Protein AF-A0A2A5JMF7-F1 (afdb_monomer_lite)

InterPro domains:
  IPR010744 Bacteriophage CI repressor, N-terminal [PF07022] (61-118)
  IPR010982 Lambda repressor-like, DNA-binding domain superfamily [G3DSA:1.10.260.40] (53-123)

Organism: Pseudoalteromonas piscicida (NCBI:txid43662)

Foldseek 3Di:
DPPPPVVVVVVVVVVVVVVVVVVVVVVVVVVVVPPPPPVVVVVVVVVVVPPPCPLQPPVQLLVVQCVLVVHPDCCVSCVLLVHHSVVQVVCVVVSHGPVVSVVVSCVVSVNDPCVSSVVDPDDDDDDDDDDDDDDPDDDPVVVVVVVVVVVVLQVLLVVLLVVQDDPPDDPVVSVVLCVVLSVVLSVVCVVVVSPSVRSNVVSNVVVVVD

Structure (mmCIF, N/CA/C/O backbone):
data_AF-A0A2A5JMF7-F1
#
_entry.id   AF-A0A2A5JMF7-F1
#
loop_
_atom_site.group_PDB
_atom_site.id
_atom_site.type_symbol
_atom_site.label_atom_id
_atom_site.label_alt_id
_atom_site.label_comp_id
_atom_site.label_asym_id
_atom_site.label_entity_id
_atom_site.label_seq_id
_atom_site.pdbx_PDB_ins_code
_atom_site.Cartn_x
_atom_site.Cartn_y
_atom_site.Cartn_z
_atom_site.occupancy
_atom_site.B_iso_or_equiv
_atom_site.auth_seq_id
_atom_site.auth_comp_id
_atom_site.auth_asym_id
_atom_site.auth_atom_id
_atom_site.pdbx_PDB_model_num
ATOM 1 N N . MET A 1 1 ? 75.094 -25.771 -20.210 1.00 53.44 1 MET A N 1
ATOM 2 C CA . MET A 1 1 ? 73.755 -25.956 -19.607 1.00 53.44 1 MET A CA 1
ATOM 3 C C . MET A 1 1 ? 73.527 -24.904 -18.519 1.00 53.44 1 MET A C 1
ATOM 5 O O . MET A 1 1 ? 73.621 -25.233 -17.349 1.00 53.44 1 MET A O 1
ATOM 9 N N . ILE A 1 2 ? 73.305 -23.631 -18.876 1.00 53.78 2 ILE A N 1
ATOM 10 C CA . ILE A 1 2 ? 73.027 -22.556 -17.887 1.00 53.78 2 ILE A CA 1
ATOM 11 C C . ILE A 1 2 ? 71.788 -21.715 -18.282 1.00 53.78 2 ILE A C 1
ATOM 13 O O . ILE A 1 2 ? 71.298 -20.912 -17.504 1.00 53.78 2 ILE A O 1
ATOM 17 N N . SER A 1 3 ? 71.173 -21.955 -19.446 1.00 55.62 3 SER A N 1
ATOM 18 C CA . SER A 1 3 ? 70.162 -21.034 -19.996 1.00 55.62 3 SER A CA 1
ATOM 19 C C . SER A 1 3 ? 68.708 -21.266 -19.548 1.00 55.62 3 SER A C 1
ATOM 21 O O . SER A 1 3 ? 67.830 -20.530 -19.985 1.00 55.62 3 SER A O 1
ATOM 23 N N . THR A 1 4 ? 68.408 -22.264 -18.712 1.00 53.19 4 THR A N 1
ATOM 24 C CA . THR A 1 4 ? 67.022 -22.550 -18.279 1.00 53.19 4 THR A CA 1
ATOM 25 C C . THR A 1 4 ? 66.698 -22.048 -16.872 1.00 53.19 4 THR A C 1
ATOM 27 O O . THR A 1 4 ? 65.526 -21.927 -16.525 1.00 53.19 4 THR A O 1
ATOM 30 N N . PHE A 1 5 ? 67.708 -21.710 -16.066 1.00 52.66 5 PHE A N 1
ATOM 31 C CA . PHE A 1 5 ? 67.510 -21.260 -14.685 1.00 52.66 5 PHE A CA 1
ATOM 32 C C . PHE A 1 5 ? 67.165 -19.764 -14.594 1.00 52.66 5 PHE A C 1
ATOM 34 O O . PHE A 1 5 ? 66.345 -19.354 -13.774 1.00 52.66 5 PHE A O 1
ATOM 41 N N . GLU A 1 6 ? 67.733 -18.949 -15.482 1.00 54.66 6 GLU A N 1
ATOM 42 C CA . GLU A 1 6 ? 67.545 -17.493 -15.471 1.00 54.66 6 GLU A CA 1
ATOM 43 C C . GLU A 1 6 ? 66.145 -17.079 -15.962 1.00 54.66 6 GLU A C 1
ATOM 45 O O . GLU A 1 6 ? 65.533 -16.152 -15.429 1.00 54.66 6 GLU A O 1
ATOM 50 N N . VAL A 1 7 ? 65.569 -17.847 -16.894 1.00 56.78 7 VAL A N 1
ATOM 51 C CA . VAL A 1 7 ? 64.187 -17.646 -17.360 1.00 56.78 7 VAL A CA 1
ATOM 52 C C . VAL A 1 7 ? 63.186 -17.947 -16.241 1.00 56.78 7 VAL A C 1
ATOM 54 O O . VAL A 1 7 ? 62.243 -17.183 -16.052 1.00 56.78 7 VAL A O 1
ATOM 57 N N . ALA A 1 8 ? 63.429 -18.990 -15.436 1.00 57.47 8 ALA A N 1
ATOM 58 C CA . ALA A 1 8 ? 62.549 -19.371 -14.331 1.00 57.47 8 ALA A CA 1
ATOM 59 C C . ALA A 1 8 ? 62.470 -18.287 -13.236 1.00 57.47 8 ALA A C 1
ATOM 61 O O . ALA A 1 8 ? 61.377 -17.975 -12.758 1.00 57.47 8 ALA A O 1
ATOM 62 N N . GLN A 1 9 ? 63.604 -17.662 -12.899 1.00 59.78 9 GLN A N 1
ATOM 63 C CA . GLN A 1 9 ? 63.685 -16.561 -11.927 1.00 59.78 9 GLN A CA 1
ATOM 64 C C . GLN A 1 9 ? 62.927 -15.306 -12.396 1.00 59.78 9 GLN A C 1
ATOM 66 O O . GLN A 1 9 ? 62.267 -14.641 -11.596 1.00 59.78 9 GLN A O 1
ATOM 71 N N . SER A 1 10 ? 62.957 -15.010 -13.699 1.00 60.62 10 SER A N 1
ATOM 72 C CA . SER A 1 10 ? 62.237 -13.870 -14.278 1.00 60.62 10 SER A CA 1
ATOM 73 C C . SER A 1 10 ? 60.715 -14.054 -14.216 1.00 60.62 10 SER A C 1
ATOM 75 O O . SER A 1 10 ? 59.997 -13.167 -13.749 1.00 60.62 10 SER A O 1
ATOM 77 N N . THR A 1 11 ? 60.210 -15.241 -14.572 1.00 62.06 11 THR A N 1
ATOM 78 C CA . THR A 1 11 ? 58.776 -15.559 -14.446 1.00 62.06 11 THR A CA 1
ATOM 79 C C . THR A 1 11 ? 58.287 -15.509 -13.003 1.00 62.06 11 THR A C 1
ATOM 81 O O . THR A 1 11 ? 57.194 -15.005 -12.754 1.00 62.06 11 THR A O 1
ATOM 84 N N . LEU A 1 12 ? 59.096 -15.963 -12.039 1.00 66.00 12 LEU A N 1
ATOM 85 C CA . LEU A 1 12 ? 58.714 -15.934 -10.626 1.00 66.00 12 LEU A CA 1
ATOM 86 C C . LEU A 1 12 ? 58.548 -14.494 -10.115 1.00 66.00 12 LEU A C 1
ATOM 88 O O . LEU A 1 12 ? 57.602 -14.202 -9.388 1.00 66.00 12 LEU A O 1
ATOM 92 N N . ASN A 1 13 ? 59.413 -13.576 -10.555 1.00 64.94 13 ASN A N 1
ATOM 93 C CA . ASN A 1 13 ? 59.333 -12.157 -10.199 1.00 64.94 13 ASN A CA 1
ATOM 94 C C . ASN A 1 13 ? 58.111 -11.452 -10.810 1.00 64.94 13 ASN A C 1
ATOM 96 O O . ASN A 1 13 ? 57.518 -10.583 -10.172 1.00 64.94 13 ASN A O 1
ATOM 100 N N . VAL A 1 14 ? 57.704 -11.829 -12.027 1.00 65.31 14 VAL A N 1
ATOM 101 C CA . VAL A 1 14 ? 56.479 -11.301 -12.652 1.00 65.31 14 VAL A CA 1
ATOM 102 C C . VAL A 1 14 ? 55.237 -11.804 -11.917 1.00 65.31 14 VAL A C 1
ATOM 104 O O . VAL A 1 14 ? 54.334 -11.015 -11.646 1.00 65.31 14 VAL A O 1
ATOM 107 N N . VAL A 1 15 ? 55.211 -13.082 -11.527 1.00 64.94 15 VAL A N 1
ATOM 108 C CA . VAL A 1 15 ? 54.100 -13.661 -10.753 1.00 64.94 15 VAL A CA 1
ATOM 109 C C . VAL A 1 15 ? 54.017 -13.039 -9.356 1.00 64.94 15 VAL A C 1
ATOM 111 O O . VAL A 1 15 ? 52.921 -12.689 -8.923 1.00 64.94 15 VAL A O 1
ATOM 114 N N . LEU A 1 16 ? 55.151 -12.811 -8.681 1.00 62.62 16 LEU A N 1
ATOM 115 C CA . LEU A 1 16 ? 55.164 -12.114 -7.389 1.00 62.62 16 LEU A CA 1
ATOM 116 C C . LEU A 1 16 ? 54.668 -10.666 -7.513 1.00 62.62 16 LEU A C 1
ATOM 118 O O . LEU A 1 16 ? 53.875 -10.223 -6.687 1.00 62.62 16 LEU A O 1
ATOM 122 N N . LYS A 1 17 ? 55.078 -9.933 -8.559 1.00 67.50 17 LYS A N 1
ATOM 123 C CA . LYS A 1 17 ? 54.589 -8.566 -8.806 1.00 67.50 17 LYS A CA 1
ATOM 124 C C . LYS A 1 17 ? 53.093 -8.525 -9.124 1.00 67.50 17 LYS A C 1
ATOM 126 O O . LYS A 1 17 ? 52.412 -7.617 -8.654 1.00 67.50 17 LYS A O 1
ATOM 131 N N . LEU A 1 18 ? 52.568 -9.505 -9.866 1.00 58.28 18 LEU A N 1
ATOM 132 C CA . LEU A 1 18 ? 51.126 -9.622 -10.108 1.00 58.28 18 LEU A CA 1
ATOM 133 C C . LEU A 1 18 ? 50.359 -9.927 -8.812 1.00 58.28 18 LEU A C 1
ATOM 135 O O . LEU A 1 18 ? 49.300 -9.352 -8.588 1.00 58.28 18 LEU A O 1
ATOM 139 N N . ALA A 1 19 ? 50.899 -10.789 -7.946 1.00 58.44 19 ALA A N 1
ATOM 140 C CA . ALA A 1 19 ? 50.271 -11.136 -6.673 1.00 58.44 19 ALA A CA 1
ATOM 141 C C . ALA A 1 19 ? 50.195 -9.937 -5.708 1.00 58.44 19 ALA A C 1
ATOM 143 O O . ALA A 1 19 ? 49.177 -9.760 -5.043 1.00 58.44 19 ALA A O 1
ATOM 144 N N . VAL A 1 20 ? 51.220 -9.077 -5.678 1.00 59.31 20 VAL A N 1
ATOM 145 C CA . VAL A 1 20 ? 51.213 -7.842 -4.869 1.00 59.31 20 VAL A CA 1
ATOM 146 C C . VAL A 1 20 ? 50.174 -6.836 -5.386 1.00 59.31 20 VAL A C 1
ATOM 148 O O . VAL A 1 20 ? 49.422 -6.283 -4.589 1.00 59.31 20 VAL A O 1
ATOM 151 N N . LEU A 1 21 ? 50.045 -6.673 -6.709 1.00 55.91 21 LEU A N 1
ATOM 152 C CA . LEU A 1 21 ? 49.017 -5.815 -7.323 1.00 55.91 21 LEU A CA 1
ATOM 153 C C . LEU A 1 21 ? 47.585 -6.311 -7.065 1.00 55.91 21 LEU A C 1
ATOM 155 O O . LEU A 1 21 ? 46.676 -5.507 -6.856 1.00 55.91 21 LEU A O 1
ATOM 159 N N . ILE A 1 22 ? 47.376 -7.632 -7.054 1.00 56.78 22 ILE A N 1
ATOM 160 C CA . ILE A 1 22 ? 46.074 -8.225 -6.714 1.00 56.78 22 ILE A CA 1
ATOM 161 C C . ILE A 1 22 ? 45.756 -8.000 -5.227 1.00 56.78 22 ILE A C 1
ATOM 163 O O . ILE A 1 22 ? 44.607 -7.710 -4.896 1.0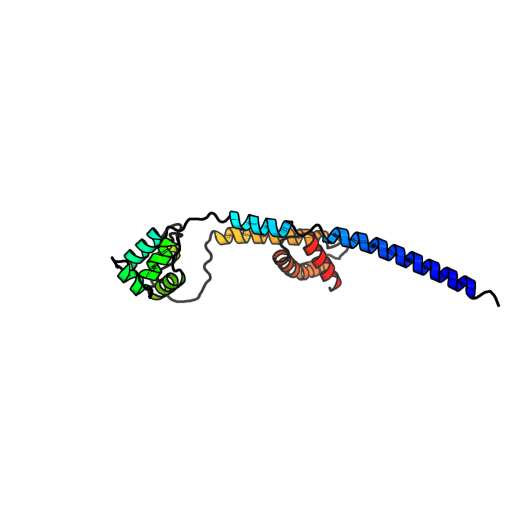0 56.78 22 ILE A O 1
ATOM 167 N N . CYS A 1 23 ? 46.763 -8.048 -4.350 1.00 46.72 23 CYS A N 1
ATOM 168 C CA . CYS A 1 23 ? 46.589 -7.806 -2.918 1.00 46.72 23 CYS A CA 1
ATOM 169 C C . CYS A 1 23 ? 46.225 -6.339 -2.611 1.00 46.72 23 CYS A C 1
ATOM 171 O O . CYS A 1 23 ? 45.297 -6.099 -1.843 1.00 46.72 23 CYS A O 1
ATOM 173 N N . GLU A 1 24 ? 46.853 -5.358 -3.274 1.00 51.06 24 GLU A N 1
ATOM 174 C CA . GLU A 1 24 ? 46.509 -3.931 -3.106 1.00 51.06 24 GLU A CA 1
ATOM 175 C C . GLU A 1 24 ? 45.102 -3.583 -3.630 1.00 51.06 24 GLU A C 1
ATOM 177 O O . GLU A 1 24 ? 44.421 -2.710 -3.089 1.00 51.06 24 GLU A O 1
ATOM 182 N N . CYS A 1 25 ? 44.607 -4.294 -4.649 1.00 47.91 25 CYS A N 1
ATOM 183 C CA . CYS A 1 25 ? 43.230 -4.126 -5.125 1.00 47.91 25 CYS A CA 1
ATOM 184 C C . CYS A 1 25 ? 42.185 -4.682 -4.143 1.00 47.91 25 CYS A C 1
ATOM 186 O O . CYS A 1 25 ? 41.041 -4.219 -4.130 1.00 47.91 25 CYS A O 1
ATOM 188 N N . GLN A 1 26 ? 42.556 -5.654 -3.307 1.00 49.81 26 GLN A N 1
ATOM 189 C CA . GLN A 1 26 ? 41.644 -6.261 -2.340 1.00 49.81 26 GLN A CA 1
ATOM 190 C C . GLN A 1 26 ? 41.384 -5.342 -1.137 1.00 49.81 26 GLN A C 1
ATOM 192 O O . GLN A 1 26 ? 40.251 -5.284 -0.650 1.00 49.81 26 GLN A O 1
ATOM 197 N N . ASP A 1 27 ? 42.373 -4.533 -0.751 1.00 46.75 27 ASP A N 1
ATOM 198 C CA . ASP A 1 27 ? 42.222 -3.522 0.301 1.00 46.75 27 ASP A CA 1
ATOM 199 C C . ASP A 1 27 ? 41.314 -2.354 -0.128 1.00 46.75 27 ASP A C 1
ATOM 201 O O . ASP A 1 27 ? 40.528 -1.852 0.680 1.00 46.75 27 ASP A O 1
ATOM 205 N N . LEU A 1 28 ? 41.294 -1.980 -1.417 1.00 45.81 28 LEU A N 1
ATOM 206 C CA . LEU A 1 28 ? 40.338 -0.979 -1.922 1.00 45.81 28 LEU A CA 1
ATOM 207 C C . LEU A 1 28 ? 38.886 -1.490 -1.961 1.00 45.81 28 LEU A C 1
ATOM 209 O O . LEU A 1 28 ? 37.949 -0.706 -1.795 1.00 45.81 28 LEU A O 1
ATOM 213 N N . ILE A 1 29 ? 38.677 -2.797 -2.144 1.00 45.69 29 ILE A N 1
ATOM 214 C CA . ILE A 1 29 ? 37.333 -3.398 -2.178 1.00 45.69 29 ILE A CA 1
ATOM 215 C C . ILE A 1 29 ? 36.754 -3.550 -0.761 1.00 45.69 29 ILE A C 1
ATOM 217 O O . ILE A 1 29 ? 35.536 -3.445 -0.584 1.00 45.69 29 ILE A O 1
ATOM 221 N N . LEU A 1 30 ? 37.595 -3.726 0.265 1.00 44.75 30 LEU A N 1
ATOM 222 C CA . LEU A 1 30 ? 37.126 -3.797 1.653 1.00 44.75 30 LEU A CA 1
ATOM 223 C C . LEU A 1 30 ? 36.783 -2.432 2.267 1.00 44.75 30 LEU A C 1
ATOM 225 O O . LEU A 1 30 ? 35.915 -2.374 3.137 1.00 44.75 30 LEU A O 1
ATOM 229 N N . ILE A 1 31 ? 37.363 -1.328 1.789 1.00 44.88 31 ILE A N 1
ATOM 230 C CA . ILE A 1 31 ? 37.020 0.012 2.302 1.00 44.88 31 ILE A CA 1
ATOM 231 C C . ILE A 1 31 ? 35.637 0.470 1.804 1.00 44.88 31 ILE A C 1
ATOM 233 O O . ILE A 1 31 ? 34.917 1.165 2.522 1.00 44.88 31 ILE A O 1
ATOM 237 N N . HIS A 1 32 ? 35.186 0.011 0.632 1.00 40.94 32 HIS A N 1
ATOM 238 C CA . HIS A 1 32 ? 33.870 0.392 0.105 1.00 40.94 32 HIS A CA 1
ATOM 239 C C . HIS A 1 32 ? 32.686 -0.397 0.699 1.00 40.94 32 HIS A C 1
ATOM 241 O O . HIS A 1 32 ? 31.542 0.044 0.575 1.00 40.94 32 HIS A O 1
ATOM 247 N N . LYS A 1 33 ? 32.930 -1.531 1.377 1.00 45.44 33 LYS A N 1
ATOM 248 C CA . LYS A 1 33 ? 31.872 -2.341 2.017 1.00 45.44 33 LYS A CA 1
ATOM 249 C C . LYS A 1 33 ? 31.466 -1.871 3.418 1.00 45.44 33 LYS A C 1
ATOM 251 O O . LYS A 1 33 ? 30.397 -2.253 3.878 1.00 45.44 33 LYS A O 1
ATOM 256 N N . SER A 1 34 ? 32.249 -1.007 4.065 1.00 44.28 34 SER A N 1
ATOM 257 C CA . SER A 1 34 ? 31.998 -0.575 5.453 1.00 44.28 34 SER A CA 1
ATOM 258 C C . SER A 1 34 ? 31.220 0.745 5.591 1.00 44.28 34 SER A C 1
ATOM 260 O O . SER A 1 34 ? 30.958 1.177 6.709 1.00 44.28 34 SER A O 1
ATOM 262 N N . SER A 1 35 ? 30.827 1.400 4.488 1.00 40.72 35 SER A N 1
ATOM 263 C CA . SER A 1 35 ? 30.183 2.734 4.519 1.00 40.72 35 SER A CA 1
ATOM 264 C C . SER A 1 35 ? 28.676 2.735 4.195 1.00 40.72 35 SER A C 1
ATOM 266 O O . SER A 1 35 ? 28.030 3.780 4.215 1.00 40.72 35 SER A O 1
ATOM 268 N N . CYS A 1 36 ? 28.066 1.576 3.921 1.00 41.12 36 CYS A N 1
ATOM 269 C CA . CYS A 1 36 ? 26.655 1.489 3.515 1.00 41.12 36 CYS A CA 1
ATOM 270 C C . CYS A 1 36 ? 25.801 0.634 4.467 1.00 41.12 36 CYS A C 1
ATOM 272 O O . CYS A 1 36 ? 24.938 -0.122 4.038 1.00 41.12 36 CYS A O 1
ATOM 274 N N . GLU A 1 37 ? 26.033 0.744 5.776 1.00 50.31 37 GLU A N 1
ATOM 275 C CA . GLU A 1 37 ? 25.205 0.067 6.786 1.00 50.31 37 GLU A CA 1
ATOM 276 C C . GLU A 1 37 ? 24.899 0.879 8.069 1.00 50.31 37 GLU A C 1
ATOM 278 O O . GLU A 1 37 ? 24.660 0.288 9.117 1.00 50.31 37 GLU A O 1
ATOM 283 N N . PRO A 1 38 ? 24.822 2.230 8.030 1.00 46.47 38 PRO A N 1
ATOM 284 C CA . PRO A 1 38 ? 24.041 2.960 9.040 1.00 46.47 38 PRO A CA 1
ATOM 285 C C . PRO A 1 38 ? 22.772 3.631 8.478 1.00 46.47 38 PRO A C 1
ATOM 287 O O . PRO A 1 38 ? 21.851 3.930 9.234 1.00 46.47 38 PRO A O 1
ATOM 290 N N . GLN A 1 39 ? 22.663 3.825 7.159 1.00 46.66 39 GLN A N 1
ATOM 291 C CA . GLN A 1 39 ? 21.560 4.591 6.547 1.00 46.66 39 GLN A CA 1
ATOM 292 C C . GLN A 1 39 ? 20.236 3.804 6.484 1.00 46.66 39 GLN A C 1
ATOM 294 O O . GLN A 1 39 ? 19.163 4.383 6.637 1.00 46.66 39 GLN A O 1
ATOM 299 N N . LYS A 1 40 ? 20.280 2.468 6.351 1.00 44.44 40 LYS A N 1
ATOM 300 C CA . LYS A 1 40 ? 19.060 1.633 6.345 1.00 44.44 40 LYS A CA 1
ATOM 301 C C . LYS A 1 40 ? 18.357 1.617 7.704 1.00 44.44 40 LYS A C 1
ATOM 303 O O . LYS A 1 40 ? 17.134 1.567 7.760 1.00 44.44 40 LYS A O 1
ATOM 308 N N . LYS A 1 41 ? 19.114 1.721 8.802 1.00 45.81 41 LYS A N 1
ATOM 309 C CA . LYS A 1 41 ? 18.551 1.769 10.159 1.00 45.81 41 LYS A CA 1
ATOM 310 C C . LYS A 1 41 ? 17.922 3.130 10.473 1.00 45.81 41 LYS A C 1
ATOM 312 O O . LYS A 1 41 ? 16.967 3.182 11.235 1.00 45.81 41 LYS A O 1
ATOM 317 N N . LEU A 1 42 ? 18.417 4.203 9.849 1.00 39.16 42 LEU A N 1
ATOM 318 C CA . LEU A 1 42 ? 17.909 5.561 10.045 1.00 39.16 42 LEU A CA 1
ATOM 319 C C . LEU A 1 42 ? 16.626 5.829 9.242 1.00 39.16 42 LEU A C 1
ATOM 321 O O . LEU A 1 42 ? 15.709 6.451 9.764 1.00 39.16 42 LEU A O 1
ATOM 325 N N . ILE A 1 43 ? 16.509 5.294 8.021 1.00 45.41 43 ILE A N 1
ATOM 326 C CA . ILE A 1 43 ? 15.291 5.440 7.202 1.00 45.41 43 ILE A CA 1
ATOM 327 C C . ILE A 1 43 ? 14.135 4.609 7.779 1.00 45.41 43 ILE A C 1
ATOM 329 O O . ILE A 1 43 ? 13.018 5.107 7.872 1.00 45.41 43 ILE A O 1
ATOM 333 N N . VAL A 1 44 ? 14.397 3.382 8.249 1.00 46.84 44 VAL A N 1
ATOM 334 C CA . VAL A 1 44 ? 13.363 2.565 8.916 1.00 46.84 44 VAL A CA 1
ATOM 335 C C . VAL A 1 44 ? 12.908 3.205 10.236 1.00 46.84 44 VAL A C 1
ATOM 337 O O . VAL A 1 44 ? 11.731 3.121 10.570 1.00 46.84 44 VAL A O 1
ATOM 340 N N . PHE A 1 45 ? 13.801 3.899 10.954 1.00 39.53 45 PHE A N 1
ATOM 341 C CA . PHE A 1 45 ? 13.441 4.650 12.162 1.00 39.53 45 PHE A CA 1
ATOM 342 C C . PHE A 1 45 ? 12.636 5.924 11.835 1.00 39.53 45 PHE A C 1
ATOM 344 O O . PHE A 1 45 ? 11.612 6.170 12.459 1.00 39.53 45 PHE A O 1
ATOM 351 N N . MET A 1 46 ? 13.014 6.687 10.800 1.00 33.41 46 MET A N 1
ATOM 352 C CA . MET A 1 46 ? 12.315 7.927 10.415 1.00 33.41 46 MET A CA 1
ATOM 353 C C . MET A 1 46 ? 10.939 7.703 9.765 1.00 33.41 46 MET A C 1
ATOM 355 O O . MET A 1 46 ? 10.093 8.592 9.836 1.00 33.41 46 MET A O 1
ATOM 359 N N . ILE A 1 47 ? 10.681 6.541 9.152 1.00 44.94 47 ILE A N 1
ATOM 360 C CA . ILE A 1 47 ? 9.343 6.204 8.630 1.00 44.94 47 ILE A CA 1
ATOM 361 C C . ILE A 1 47 ? 8.357 5.902 9.778 1.00 44.94 47 ILE A C 1
ATOM 363 O O . ILE A 1 47 ? 7.161 6.144 9.628 1.00 44.94 47 ILE A O 1
ATOM 367 N N . ALA A 1 48 ? 8.835 5.438 10.939 1.00 44.69 48 ALA A N 1
ATOM 368 C CA . ALA A 1 48 ? 7.972 5.091 12.070 1.00 44.69 48 ALA A CA 1
ATOM 369 C C . ALA A 1 48 ? 7.394 6.320 12.802 1.00 44.69 48 ALA A C 1
ATOM 371 O O . ALA A 1 48 ? 6.272 6.255 13.298 1.00 44.69 48 ALA A O 1
ATOM 372 N N . ASP A 1 49 ? 8.108 7.450 12.818 1.00 43.72 49 ASP A N 1
ATOM 373 C CA . ASP A 1 49 ? 7.706 8.647 13.576 1.00 43.72 49 ASP A CA 1
ATOM 374 C C . ASP A 1 49 ? 6.732 9.578 12.823 1.00 43.72 49 ASP A C 1
ATOM 376 O O . ASP A 1 49 ? 6.264 10.568 13.385 1.00 43.72 49 ASP A O 1
ATOM 380 N N . ASN A 1 50 ? 6.407 9.286 11.555 1.00 40.59 50 ASN A N 1
ATOM 381 C CA . ASN A 1 50 ? 5.535 10.135 10.727 1.00 40.59 50 ASN A CA 1
ATOM 382 C C . ASN A 1 50 ? 4.136 9.548 10.470 1.00 40.59 50 ASN A C 1
ATOM 384 O O . ASN A 1 50 ? 3.329 10.158 9.764 1.00 40.59 50 ASN A O 1
ATOM 388 N N . LEU A 1 51 ? 3.796 8.412 11.094 1.00 47.09 51 LEU A N 1
ATOM 389 C CA . LEU A 1 51 ? 2.396 8.158 11.408 1.00 47.09 51 LEU A CA 1
ATOM 390 C C . LEU A 1 51 ? 2.041 9.098 12.552 1.00 47.09 51 LEU A C 1
ATOM 392 O O . LEU A 1 51 ? 2.377 8.852 13.708 1.00 47.09 51 LEU A O 1
ATOM 396 N N . LYS A 1 52 ? 1.353 10.191 12.223 1.00 46.12 52 LYS A N 1
ATOM 397 C CA . LYS A 1 52 ? 0.522 10.893 1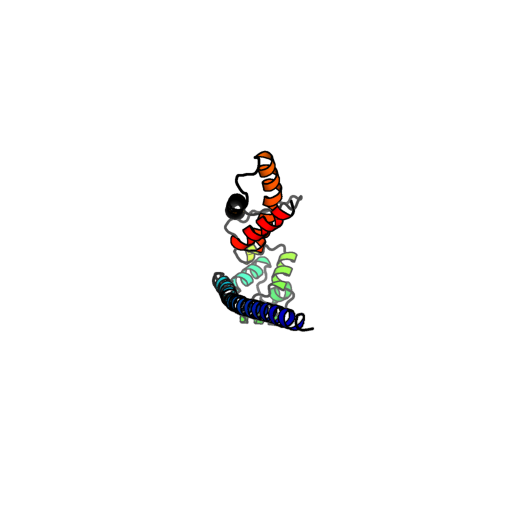3.198 1.00 46.12 52 LYS A CA 1
ATOM 398 C C . LYS A 1 52 ? -0.257 9.810 13.945 1.00 46.12 52 LYS A C 1
ATOM 400 O O . LYS A 1 52 ? -1.098 9.150 13.340 1.00 46.12 52 LYS A O 1
ATOM 405 N N . ASN A 1 53 ? 0.072 9.586 15.216 1.00 48.22 53 ASN A N 1
ATOM 406 C CA . ASN A 1 53 ? -0.780 8.838 16.125 1.00 48.22 53 ASN A CA 1
ATOM 407 C C . ASN A 1 53 ? -2.078 9.641 16.212 1.00 48.22 53 ASN A C 1
ATOM 409 O O . ASN A 1 53 ? -2.219 10.524 17.055 1.00 48.22 53 ASN A O 1
ATOM 413 N N . GLU A 1 54 ? -3.003 9.389 15.292 1.00 56.44 54 GLU A N 1
ATOM 414 C CA . GLU A 1 54 ? -4.407 9.615 15.569 1.00 56.44 54 GLU A CA 1
ATOM 415 C C . GLU A 1 54 ? -4.729 8.647 16.700 1.00 56.44 54 GLU A C 1
ATOM 417 O O . GLU A 1 54 ? -4.929 7.452 16.493 1.00 56.44 54 GLU A O 1
ATOM 422 N N . GLU A 1 55 ? -4.603 9.148 17.928 1.00 66.00 55 GLU A N 1
ATOM 423 C CA . GLU A 1 55 ? -4.907 8.401 19.133 1.00 66.00 55 GLU A CA 1
ATOM 424 C C . GLU A 1 55 ? -6.362 7.947 19.023 1.00 66.00 55 GLU A C 1
ATOM 426 O O . GLU A 1 55 ? -7.295 8.752 19.059 1.00 66.00 55 GLU A O 1
ATOM 431 N N . ILE A 1 56 ? -6.546 6.649 18.781 1.00 72.38 56 ILE A N 1
ATOM 432 C CA . ILE A 1 56 ? -7.869 6.060 18.632 1.00 72.38 56 ILE A CA 1
ATOM 433 C C . ILE A 1 56 ? -8.571 6.210 19.975 1.00 72.38 56 ILE A C 1
ATOM 435 O O . ILE A 1 56 ? -8.161 5.617 20.971 1.00 72.38 56 ILE A O 1
ATOM 439 N N . ASP A 1 57 ? -9.648 6.988 19.989 1.00 82.81 57 ASP A N 1
ATOM 440 C CA . ASP A 1 57 ? -10.476 7.163 21.174 1.00 82.81 57 ASP A CA 1
ATOM 441 C C . ASP A 1 57 ? -11.292 5.885 21.422 1.00 82.81 57 ASP A C 1
ATOM 443 O O . ASP A 1 57 ? -12.357 5.653 20.845 1.00 82.81 57 ASP A O 1
ATOM 447 N N . ILE A 1 58 ? -10.727 5.020 22.262 1.00 84.00 58 ILE A N 1
ATOM 448 C CA . ILE A 1 58 ? -11.259 3.703 22.633 1.00 84.00 58 ILE A CA 1
ATOM 449 C C . ILE A 1 58 ? -12.669 3.834 23.198 1.00 84.00 58 ILE A C 1
ATOM 451 O O . ILE A 1 58 ? -13.532 3.010 22.896 1.00 84.00 58 ILE A O 1
ATOM 455 N N . ASP A 1 59 ? -12.901 4.870 23.999 1.00 83.25 59 ASP A N 1
ATOM 456 C CA . ASP A 1 59 ? -14.171 5.073 24.679 1.00 83.25 59 ASP A CA 1
ATOM 457 C C . ASP A 1 59 ? -15.258 5.440 23.668 1.00 83.25 59 ASP A C 1
ATOM 459 O O . ASP A 1 59 ? -16.333 4.842 23.697 1.00 83.25 59 ASP A O 1
ATOM 463 N N . LYS A 1 60 ? -14.947 6.299 22.688 1.00 85.19 60 LYS A N 1
ATOM 464 C CA . LYS A 1 60 ? -15.870 6.600 21.579 1.00 85.19 60 LYS A CA 1
ATOM 465 C C . LYS A 1 60 ? -16.192 5.383 20.716 1.00 85.19 60 LYS A C 1
ATOM 467 O O . LYS A 1 60 ? -17.326 5.230 20.267 1.00 85.19 60 LYS A O 1
ATOM 472 N N . VAL A 1 61 ? -15.212 4.520 20.451 1.00 87.06 61 VAL A N 1
ATOM 473 C CA . VAL A 1 61 ? -15.433 3.287 19.676 1.00 87.06 61 VAL A CA 1
ATOM 474 C C . VAL A 1 61 ? -16.383 2.347 20.426 1.00 87.06 61 VAL A C 1
ATOM 476 O O . VAL A 1 61 ? -17.320 1.808 19.838 1.00 87.06 61 VAL A O 1
ATOM 479 N N . VAL A 1 62 ? -16.179 2.178 21.734 1.00 85.44 62 VAL A N 1
ATOM 480 C CA . VAL A 1 62 ? -17.036 1.347 22.594 1.00 85.44 62 VAL A CA 1
ATOM 481 C C . VAL A 1 62 ? -18.447 1.928 22.717 1.00 85.44 62 VAL A C 1
ATOM 483 O O . VAL A 1 62 ? -19.421 1.176 22.648 1.00 85.44 62 VAL A O 1
ATOM 486 N N . GLU A 1 63 ? -18.575 3.247 22.846 1.00 86.31 63 GLU A N 1
ATOM 487 C CA . GLU A 1 63 ? -19.862 3.948 22.879 1.00 86.31 63 GLU A CA 1
ATOM 488 C C . GLU A 1 63 ? -20.648 3.722 21.580 1.00 86.31 63 GLU A C 1
ATOM 490 O O . GLU A 1 63 ? -21.776 3.234 21.624 1.00 86.31 63 GLU A O 1
ATOM 495 N N . ARG A 1 64 ? -20.017 3.926 20.416 1.00 87.44 64 ARG A N 1
ATOM 496 C CA . ARG A 1 64 ? -20.635 3.671 19.101 1.00 87.44 64 ARG A CA 1
ATOM 497 C C . ARG A 1 64 ? -21.083 2.221 18.926 1.00 87.44 64 ARG A C 1
ATOM 499 O O . ARG A 1 64 ? -22.165 1.973 18.395 1.00 87.44 64 ARG A O 1
ATOM 506 N N . LEU A 1 65 ? -20.281 1.250 19.369 1.00 87.06 65 LEU A N 1
ATOM 507 C CA . LEU A 1 65 ? -20.690 -0.161 19.342 1.00 87.06 65 LEU A CA 1
ATOM 508 C C . LEU A 1 65 ? -21.902 -0.408 20.237 1.00 87.06 65 LEU A C 1
ATOM 510 O O . LEU A 1 65 ? -22.820 -1.123 19.839 1.00 87.06 65 LEU A O 1
ATOM 514 N N . SER A 1 66 ? -21.915 0.200 21.421 1.00 86.06 66 SER A N 1
ATOM 515 C CA . SER A 1 66 ? -23.006 0.053 22.382 1.00 86.06 66 SER A CA 1
ATOM 516 C C . SER A 1 66 ? -24.316 0.616 21.829 1.00 86.06 66 SER A C 1
ATOM 518 O O . SER A 1 66 ? -25.342 -0.063 21.864 1.00 86.06 66 SER A O 1
ATOM 520 N N . GLU A 1 67 ? -24.267 1.805 21.225 1.00 86.62 67 GLU A N 1
ATOM 521 C CA . GLU A 1 67 ? -25.407 2.438 20.555 1.00 86.62 67 GLU A CA 1
ATOM 522 C C . GLU A 1 67 ? -25.933 1.600 19.387 1.00 86.62 67 GLU A C 1
ATOM 524 O O . GLU A 1 67 ? -27.140 1.383 19.269 1.00 86.62 67 GLU A O 1
ATOM 529 N N . LYS A 1 68 ? -25.037 1.090 18.533 1.00 85.94 68 LYS A N 1
ATOM 530 C CA . LYS A 1 68 ? -25.419 0.318 17.343 1.00 85.94 68 LYS A CA 1
ATOM 531 C C . LYS A 1 68 ? -26.079 -1.014 17.691 1.00 85.94 68 LYS A C 1
ATOM 533 O O . LYS A 1 68 ? -27.010 -1.422 17.002 1.00 85.94 68 LYS A O 1
ATOM 538 N N . LEU A 1 69 ? -25.602 -1.667 18.747 1.00 84.81 69 LEU A N 1
ATOM 539 C CA . LEU A 1 69 ? -26.156 -2.921 19.258 1.00 84.81 69 LEU A CA 1
ATOM 540 C C . LEU A 1 69 ? -27.354 -2.709 20.199 1.00 84.81 69 LEU A C 1
ATOM 542 O O . LEU A 1 69 ? -27.996 -3.678 20.598 1.00 84.81 69 LEU A O 1
ATOM 546 N N . GLY A 1 70 ? -27.651 -1.464 20.590 1.00 85.06 70 GLY A N 1
ATOM 547 C CA . GLY A 1 70 ? -28.702 -1.151 21.561 1.00 85.06 70 GLY A CA 1
ATOM 548 C C . GLY A 1 70 ? -28.417 -1.684 22.971 1.00 85.06 70 GLY A C 1
ATOM 549 O O . GLY A 1 70 ? -29.347 -1.920 23.743 1.00 85.06 70 GLY A O 1
ATOM 550 N N . VAL A 1 71 ? -27.145 -1.901 23.316 1.00 87.06 71 VAL A N 1
ATOM 551 C CA . VAL A 1 71 ? -26.732 -2.424 24.623 1.00 87.06 71 VAL A CA 1
ATOM 552 C C . VAL A 1 71 ? -26.314 -1.284 25.545 1.00 87.06 71 VAL A C 1
ATOM 554 O O . VAL A 1 71 ? -25.558 -0.400 25.168 1.00 87.06 71 VAL A O 1
ATOM 557 N N . THR A 1 72 ? -26.788 -1.312 26.789 1.00 81.62 72 THR A N 1
ATOM 558 C CA . THR A 1 72 ? -26.515 -0.261 27.789 1.00 81.62 72 THR A CA 1
ATOM 559 C C . THR A 1 72 ? -25.474 -0.669 28.831 1.00 81.62 72 THR A C 1
ATOM 561 O O . THR A 1 72 ? -25.155 0.105 29.729 1.00 81.62 72 THR A O 1
ATOM 564 N N . SER A 1 73 ? -24.956 -1.899 28.749 1.00 85.06 73 SER A N 1
ATOM 565 C CA . SER A 1 73 ? -24.023 -2.453 29.728 1.00 85.06 73 SER A CA 1
ATOM 566 C C . SER A 1 73 ? -22.811 -3.081 29.054 1.00 85.06 73 SER A C 1
ATOM 568 O O . SER A 1 73 ? -22.959 -3.933 28.177 1.00 85.06 73 SER A O 1
ATOM 570 N N . ASP A 1 74 ? -21.621 -2.769 29.570 1.00 81.06 74 ASP A N 1
ATOM 571 C CA . ASP A 1 74 ? -20.340 -3.356 29.151 1.00 81.06 74 ASP A CA 1
ATOM 572 C C . ASP A 1 74 ? -20.354 -4.891 29.166 1.00 81.06 74 ASP A C 1
ATOM 574 O O . ASP A 1 74 ? -19.690 -5.540 28.361 1.00 81.06 74 ASP A O 1
ATOM 578 N N . ARG A 1 75 ? -21.140 -5.496 30.067 1.00 85.12 75 ARG A N 1
ATOM 579 C CA . ARG A 1 75 ? -21.295 -6.954 30.148 1.00 85.12 75 ARG A CA 1
ATOM 580 C C . ARG A 1 75 ? -22.093 -7.521 28.976 1.00 85.12 75 ARG A C 1
ATOM 582 O O . ARG A 1 75 ? -21.788 -8.617 28.502 1.00 85.12 75 ARG A O 1
ATOM 589 N N . ALA A 1 76 ? -23.116 -6.801 28.524 1.00 84.50 76 ALA A N 1
ATOM 590 C CA . ALA A 1 76 ? -23.881 -7.187 27.345 1.00 84.50 76 ALA A CA 1
ATOM 591 C C . ALA A 1 76 ? -23.010 -7.034 26.093 1.00 84.50 76 ALA A C 1
ATOM 593 O O . ALA A 1 76 ? -22.880 -7.989 25.333 1.00 84.50 76 ALA A O 1
ATOM 594 N N . LEU A 1 77 ? -22.292 -5.912 25.970 1.00 85.62 77 LEU A N 1
ATOM 595 C CA . LEU A 1 77 ? -21.341 -5.691 24.881 1.00 85.62 77 LEU A CA 1
ATOM 596 C C . LEU A 1 77 ? -20.249 -6.771 24.833 1.00 85.62 77 LEU A C 1
ATOM 598 O O . LEU A 1 77 ? -19.975 -7.325 23.772 1.00 85.62 77 LEU A O 1
ATOM 602 N N . SER A 1 78 ? -19.656 -7.130 25.979 1.00 87.75 78 SER A N 1
ATOM 603 C CA . SER A 1 78 ? -18.638 -8.186 26.019 1.00 87.75 78 SER A CA 1
ATOM 604 C C . SER A 1 78 ? -19.192 -9.528 25.541 1.00 87.75 78 SER A C 1
ATOM 606 O O . SER A 1 78 ? -18.506 -10.255 24.828 1.00 87.75 78 SER A O 1
ATOM 608 N N . THR A 1 79 ? -20.447 -9.827 25.891 1.00 87.12 79 THR A N 1
ATOM 609 C CA . THR A 1 79 ? -21.123 -11.065 25.481 1.00 87.12 79 THR A CA 1
ATOM 610 C C . THR A 1 79 ? -21.365 -11.080 23.975 1.00 87.12 79 THR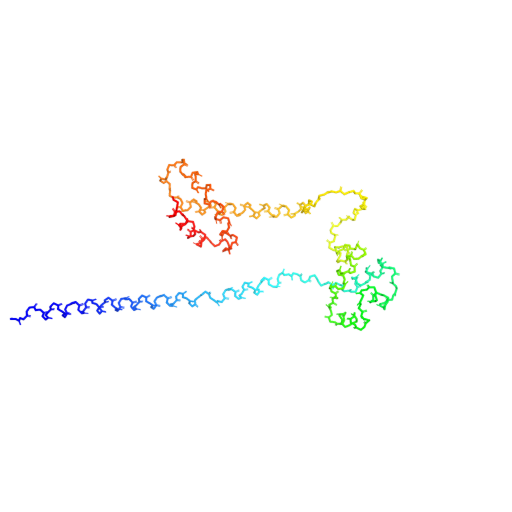 A C 1
ATOM 612 O O . THR A 1 79 ? -21.039 -12.071 23.326 1.00 87.12 79 THR A O 1
ATOM 615 N N . GLU A 1 80 ? -21.838 -9.968 23.409 1.00 85.38 80 GLU A N 1
ATOM 616 C CA . GLU A 1 80 ? -22.022 -9.823 21.961 1.00 85.38 80 GLU A CA 1
ATOM 617 C C . GLU A 1 80 ? -20.707 -9.987 21.193 1.00 85.38 80 GLU A C 1
ATOM 619 O O . GLU A 1 80 ? -20.646 -10.683 20.178 1.00 85.38 80 GLU A O 1
ATOM 624 N N . MET A 1 81 ? -19.620 -9.433 21.726 1.00 85.25 81 MET A N 1
ATOM 625 C CA . MET A 1 81 ? -18.275 -9.580 21.170 1.00 85.25 81 MET A CA 1
ATOM 626 C C . MET A 1 81 ? -17.665 -10.979 21.370 1.00 85.25 81 MET A C 1
ATOM 628 O O . MET A 1 81 ? -16.577 -11.248 20.861 1.00 85.25 81 MET A O 1
ATOM 632 N N . GLY A 1 82 ? -18.319 -11.870 22.122 1.00 85.62 82 GLY A N 1
ATOM 633 C CA . GLY A 1 82 ? -17.794 -13.199 22.445 1.00 85.62 82 GLY A CA 1
ATOM 634 C C . GLY A 1 82 ? -16.596 -13.177 23.402 1.00 85.62 82 GLY A C 1
ATOM 635 O O . GLY A 1 82 ? -15.798 -14.114 23.418 1.00 85.62 82 GLY A O 1
ATOM 636 N N . LEU A 1 83 ? -16.443 -12.112 24.192 1.00 87.50 83 LEU A N 1
ATOM 637 C CA . LEU A 1 83 ? -15.361 -11.927 25.156 1.00 87.50 83 LEU A CA 1
ATOM 638 C C . LEU A 1 83 ? -15.876 -11.935 26.598 1.00 87.50 83 LEU A C 1
ATOM 640 O O . LEU A 1 83 ? -17.027 -11.621 26.894 1.00 87.50 83 LEU A O 1
ATOM 644 N N . SER A 1 84 ? -14.985 -12.238 27.542 1.00 87.62 84 SER A N 1
ATOM 645 C CA . SER A 1 84 ? -15.283 -12.017 28.957 1.00 87.62 84 SER A CA 1
ATOM 646 C C . SER A 1 84 ? -15.191 -10.526 29.301 1.00 87.62 84 SER A C 1
ATOM 648 O O . SER A 1 84 ? -14.340 -9.804 28.776 1.00 87.62 84 SER A O 1
ATOM 650 N N . LEU A 1 85 ? -16.009 -10.068 30.252 1.00 85.94 85 LEU A N 1
ATOM 651 C CA . LEU A 1 85 ? -15.960 -8.689 30.762 1.00 85.94 85 LEU A CA 1
ATOM 652 C C . LEU A 1 85 ? -14.550 -8.302 31.252 1.00 85.94 85 LEU A C 1
ATOM 654 O O . LEU A 1 85 ? -14.090 -7.179 31.057 1.00 85.94 85 LEU A O 1
ATOM 658 N N . GLY A 1 86 ? -13.829 -9.258 31.847 1.00 85.06 86 GLY A N 1
ATOM 659 C CA . GLY A 1 86 ? -12.440 -9.072 32.262 1.00 85.06 86 GLY A CA 1
ATOM 660 C C . GLY A 1 86 ? -11.497 -8.810 31.087 1.00 85.06 86 GLY A C 1
ATOM 661 O O . GLY A 1 86 ? -10.646 -7.930 31.186 1.00 85.06 86 GLY A O 1
ATOM 662 N N . ALA A 1 87 ? -11.658 -9.519 29.966 1.00 82.25 87 ALA A N 1
ATOM 663 C CA . ALA A 1 87 ? -10.826 -9.328 28.779 1.00 82.25 87 ALA A CA 1
ATOM 664 C C . ALA A 1 87 ? -11.021 -7.937 28.156 1.00 82.25 87 ALA A C 1
ATOM 666 O O . ALA A 1 87 ? -10.034 -7.277 27.828 1.00 82.25 87 ALA A O 1
ATOM 667 N N . VAL A 1 88 ? -12.270 -7.464 28.073 1.00 84.31 88 VAL A N 1
ATOM 668 C CA . VAL A 1 88 ? -12.601 -6.117 27.573 1.00 84.31 88 VAL A CA 1
ATOM 669 C C . VAL A 1 88 ? -12.002 -5.038 28.478 1.00 84.31 88 VAL A C 1
ATOM 671 O O . VAL A 1 88 ? -11.291 -4.153 28.003 1.00 84.31 88 VAL A O 1
ATOM 674 N N . ASN A 1 89 ? -12.178 -5.163 29.796 1.00 85.38 89 ASN A N 1
ATOM 675 C CA . ASN A 1 89 ? -11.623 -4.211 30.762 1.00 85.38 89 ASN A CA 1
ATOM 676 C C . ASN A 1 89 ? -10.092 -4.162 30.731 1.00 85.38 89 ASN A C 1
ATOM 678 O O . ASN A 1 89 ? -9.500 -3.093 30.859 1.00 85.38 89 ASN A O 1
ATOM 682 N N . GLN A 1 90 ? -9.434 -5.310 30.565 1.00 84.69 90 GLN A N 1
ATOM 683 C CA . GLN A 1 90 ? -7.978 -5.366 30.461 1.00 84.69 90 GLN A CA 1
ATOM 684 C C . GLN A 1 90 ? -7.470 -4.765 29.147 1.00 84.69 90 GLN A C 1
ATOM 686 O O . GLN A 1 90 ? -6.437 -4.102 29.151 1.00 84.69 90 GLN A O 1
ATOM 691 N N . ALA A 1 91 ? -8.184 -4.956 28.034 1.00 83.94 91 ALA A N 1
ATOM 692 C CA . ALA A 1 91 ? -7.855 -4.301 26.770 1.00 83.94 91 ALA A CA 1
ATOM 693 C C . ALA A 1 91 ? -7.952 -2.772 26.901 1.00 83.94 91 ALA A C 1
ATOM 695 O O . ALA A 1 91 ? -6.978 -2.077 26.604 1.00 83.94 91 ALA A O 1
ATOM 696 N N . ARG A 1 92 ? -9.056 -2.276 27.479 1.00 84.06 92 ARG A N 1
ATOM 697 C CA . ARG A 1 92 ? -9.289 -0.847 27.734 1.00 84.06 92 ARG A CA 1
ATOM 698 C C . ARG A 1 92 ? -8.224 -0.236 28.646 1.00 84.06 92 ARG A C 1
ATOM 700 O O . ARG A 1 92 ? -7.662 0.800 28.316 1.00 84.06 92 ARG A O 1
ATOM 707 N N . LYS A 1 93 ? -7.856 -0.916 29.741 1.00 83.25 93 LYS A N 1
ATOM 708 C CA . LYS A 1 93 ? -6.774 -0.480 30.650 1.00 83.25 93 LYS A CA 1
ATOM 709 C C . LYS A 1 93 ? -5.411 -0.361 2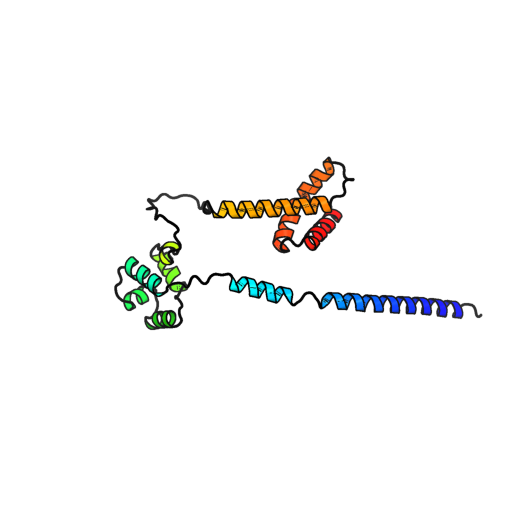9.972 1.00 83.25 93 LYS A C 1
ATOM 711 O O . LYS A 1 93 ? -4.603 0.459 30.390 1.00 83.25 93 LYS A O 1
ATOM 716 N N . ARG A 1 94 ? -5.144 -1.188 28.959 1.00 84.00 94 ARG A N 1
ATOM 717 C CA . ARG A 1 94 ? -3.906 -1.128 28.171 1.00 84.00 94 ARG A CA 1
ATOM 718 C C . ARG A 1 94 ? -3.930 -0.047 27.090 1.00 84.00 94 ARG A C 1
ATOM 720 O O . ARG A 1 94 ? -2.957 0.055 26.354 1.00 84.00 94 ARG A O 1
ATOM 727 N N . GLY A 1 95 ? -5.019 0.711 26.955 1.00 78.75 95 GLY A N 1
ATOM 728 C CA . GLY A 1 95 ? -5.167 1.650 25.849 1.00 78.75 95 GLY A CA 1
ATOM 729 C C . GLY A 1 95 ? -5.297 0.932 24.501 1.00 78.75 95 GLY A C 1
ATOM 730 O O . GLY A 1 95 ? -4.804 1.416 23.491 1.00 78.75 95 GLY A O 1
ATOM 731 N N . SER A 1 96 ? -5.926 -0.249 24.475 1.00 81.56 96 SER A N 1
ATOM 732 C CA . SER A 1 96 ? -6.068 -1.058 23.258 1.00 81.56 96 SER A CA 1
ATOM 733 C C . SER A 1 96 ? -7.491 -1.579 23.074 1.00 81.56 96 SER A C 1
ATOM 735 O O . SER A 1 96 ? -8.189 -1.882 24.042 1.00 81.56 96 SER A O 1
ATOM 737 N N . LEU A 1 97 ? -7.907 -1.747 21.821 1.00 84.56 97 LEU A N 1
ATOM 738 C CA . LEU A 1 97 ? -9.171 -2.387 21.470 1.00 84.56 97 LEU A CA 1
ATOM 739 C C . LEU A 1 97 ? -8.941 -3.861 21.103 1.00 84.56 97 LEU A C 1
ATOM 741 O O . LEU A 1 97 ? -7.931 -4.189 20.474 1.00 84.56 97 LEU A O 1
ATOM 745 N N . PRO A 1 98 ? -9.862 -4.777 21.449 1.00 86.38 98 PRO A N 1
ATOM 746 C CA . PRO A 1 98 ? -9.811 -6.155 20.974 1.00 86.38 98 PRO A CA 1
ATOM 747 C C . PRO A 1 98 ? -10.265 -6.222 19.505 1.00 86.38 98 PRO A C 1
ATOM 749 O O . PRO A 1 98 ? -11.379 -6.651 19.202 1.00 86.38 98 PRO A O 1
ATOM 752 N N . TYR A 1 99 ? -9.395 -5.781 18.593 1.00 86.50 99 TYR A N 1
ATOM 753 C CA . TYR A 1 99 ? -9.697 -5.636 17.164 1.00 86.50 99 TYR A CA 1
ATOM 754 C C . TYR A 1 99 ? -10.286 -6.896 16.534 1.00 86.50 99 TYR A C 1
ATOM 756 O O . TYR A 1 99 ? -11.246 -6.801 15.782 1.00 86.50 99 TYR A O 1
ATOM 764 N N . GLU A 1 100 ? -9.777 -8.079 16.879 1.00 87.19 100 GLU A N 1
ATOM 765 C CA . GLU A 1 100 ? -10.294 -9.339 16.337 1.00 87.19 100 GLU A CA 1
ATOM 766 C C . GLU A 1 100 ? -11.784 -9.545 16.657 1.00 87.19 100 GLU A C 1
ATOM 768 O O . GLU A 1 100 ? -12.566 -9.914 15.781 1.00 87.19 100 GLU A O 1
ATOM 773 N N . ALA A 1 101 ? -12.191 -9.280 17.900 1.00 86.75 101 ALA A N 1
ATOM 774 C CA . ALA A 1 101 ? -13.582 -9.422 18.316 1.00 86.75 101 ALA A CA 1
ATOM 775 C C . ALA A 1 101 ? -14.473 -8.358 17.666 1.00 86.75 101 ALA A C 1
ATOM 777 O O . ALA A 1 101 ? -15.584 -8.663 17.242 1.00 86.75 101 ALA A O 1
ATOM 778 N N . ILE A 1 102 ? -13.963 -7.130 17.537 1.00 88.56 102 ILE A N 1
ATOM 779 C CA . ILE A 1 102 ? -14.668 -6.027 16.876 1.00 88.56 102 ILE A CA 1
ATOM 780 C C . ILE A 1 102 ? -14.883 -6.337 15.394 1.00 88.56 102 ILE A C 1
ATOM 782 O O . ILE A 1 102 ? -15.994 -6.195 14.909 1.00 88.56 102 ILE A O 1
ATOM 786 N N . ILE A 1 103 ? -13.864 -6.823 14.682 1.00 89.06 103 ILE A N 1
ATOM 787 C CA . ILE A 1 103 ? -13.977 -7.171 13.259 1.00 89.06 103 ILE A CA 1
ATOM 788 C C . ILE A 1 103 ? -14.998 -8.298 13.059 1.00 89.06 103 ILE A C 1
ATOM 790 O O . ILE A 1 103 ? -15.845 -8.201 12.174 1.00 89.06 103 ILE A O 1
ATOM 794 N N . LYS A 1 104 ? -14.970 -9.340 13.902 1.00 87.94 104 LYS A N 1
ATOM 795 C CA . LYS A 1 104 ? -15.958 -10.435 13.848 1.00 87.94 104 LYS A CA 1
ATOM 796 C C . LYS A 1 104 ? -17.379 -9.942 14.115 1.00 87.94 104 LYS A C 1
ATOM 798 O O . LYS A 1 104 ? -18.309 -10.364 13.434 1.00 87.94 104 LYS A O 1
ATOM 803 N N . LEU A 1 105 ? -17.543 -9.045 15.085 1.00 87.81 105 LEU A N 1
ATOM 804 C CA . LEU A 1 105 ? -18.824 -8.410 15.383 1.00 87.81 105 LEU A CA 1
ATOM 805 C C . LEU A 1 105 ? -19.305 -7.562 14.196 1.00 87.81 105 LEU A C 1
ATOM 807 O O . LEU A 1 105 ? -20.441 -7.711 13.763 1.00 87.81 105 LEU A O 1
ATOM 811 N N . CYS A 1 106 ? -18.431 -6.732 13.625 1.00 88.44 106 CYS A N 1
ATOM 812 C CA . CYS A 1 106 ? -18.726 -5.918 12.449 1.00 88.44 106 CYS A CA 1
ATOM 813 C C . CYS A 1 106 ? -19.143 -6.765 11.246 1.00 88.44 106 CYS A C 1
ATOM 815 O O . CYS A 1 106 ? -20.069 -6.394 10.536 1.00 88.44 106 CYS A O 1
ATOM 817 N N . GLN A 1 107 ? -18.505 -7.920 11.046 1.00 87.06 107 GLN A N 1
ATOM 818 C CA . GLN A 1 107 ? -18.877 -8.860 9.993 1.00 87.06 107 GLN A CA 1
ATOM 819 C C . GLN A 1 107 ? -20.247 -9.509 10.240 1.00 87.06 107 GLN A C 1
ATOM 821 O O . GLN A 1 107 ? -20.976 -9.766 9.286 1.00 87.06 107 GLN A O 1
ATOM 826 N N . ARG A 1 108 ? -20.598 -9.794 11.501 1.00 86.56 108 ARG A N 1
ATOM 827 C CA . ARG A 1 108 ? -21.882 -10.412 11.868 1.00 86.56 108 ARG A CA 1
ATOM 828 C C . ARG A 1 108 ? -23.053 -9.437 11.755 1.00 86.56 108 ARG A C 1
ATOM 830 O O . ARG A 1 108 ? -24.107 -9.817 11.260 1.00 86.56 108 ARG A O 1
ATOM 837 N N . GLU A 1 109 ? -22.852 -8.207 12.213 1.00 85.38 109 GLU A N 1
ATOM 838 C CA . GLU A 1 109 ? -23.891 -7.174 12.341 1.00 85.38 109 GLU A CA 1
ATOM 839 C C . GLU A 1 109 ? -23.887 -6.165 11.177 1.00 85.38 109 GLU A C 1
ATOM 841 O O . GLU A 1 109 ? -24.586 -5.153 11.228 1.00 85.38 109 GLU A O 1
ATOM 846 N N . ASP A 1 110 ? -23.074 -6.419 10.145 1.00 85.31 110 ASP A N 1
ATOM 847 C CA . ASP A 1 110 ? -22.878 -5.561 8.967 1.00 85.31 110 ASP A CA 1
ATOM 848 C C . ASP A 1 110 ? -22.569 -4.092 9.333 1.00 85.31 110 ASP A C 1
ATOM 850 O O . ASP A 1 110 ? -23.189 -3.130 8.871 1.00 85.31 110 ASP A O 1
ATOM 854 N N . ILE A 1 111 ? -21.604 -3.907 10.241 1.00 86.44 111 ILE A N 1
ATOM 855 C CA . ILE A 1 111 ? -21.166 -2.590 10.718 1.00 86.44 111 ILE A CA 1
ATOM 856 C C . ILE A 1 111 ? -19.891 -2.187 9.976 1.00 86.44 111 ILE A C 1
ATOM 858 O O . ILE A 1 111 ? -18.864 -2.858 10.070 1.00 86.44 111 ILE A O 1
ATOM 862 N N . SER A 1 112 ? -19.921 -1.038 9.298 1.00 84.38 112 SER A N 1
ATOM 863 C CA . SER A 1 112 ? -18.728 -0.462 8.671 1.00 84.38 112 SER A CA 1
ATOM 864 C C . SER A 1 112 ? -17.699 -0.025 9.720 1.00 84.38 112 SER A C 1
ATOM 866 O O . SER A 1 112 ? -18.010 0.738 10.641 1.00 84.38 112 SER A O 1
ATOM 868 N N . LEU A 1 113 ? -16.451 -0.466 9.543 1.00 86.12 113 LEU A N 1
ATOM 869 C CA . LEU A 1 113 ? -15.323 -0.039 10.373 1.00 86.12 113 LEU A CA 1
ATOM 870 C C . LEU A 1 113 ? -15.058 1.464 10.233 1.00 86.12 113 LEU A C 1
ATOM 872 O O . LEU A 1 113 ? -14.718 2.113 11.218 1.00 86.12 113 LEU A O 1
ATOM 876 N N . ASP A 1 114 ? -15.285 2.043 9.053 1.00 83.31 114 ASP A N 1
ATOM 877 C CA . ASP A 1 114 ? -15.070 3.475 8.834 1.00 83.31 114 ASP A CA 1
ATOM 878 C C . ASP A 1 114 ? -16.024 4.337 9.659 1.00 83.31 114 ASP A C 1
ATOM 880 O O . ASP A 1 114 ? -15.643 5.377 10.200 1.00 83.31 114 ASP A O 1
ATOM 884 N N . TRP A 1 115 ? -17.271 3.882 9.796 1.00 84.88 115 TRP A N 1
ATOM 885 C CA . TRP A 1 115 ? -18.233 4.512 10.693 1.00 84.88 115 TRP A CA 1
ATOM 886 C C . TRP A 1 115 ? -17.797 4.367 12.153 1.00 84.88 115 TRP A C 1
ATOM 888 O O . TRP A 1 115 ? -17.855 5.329 12.921 1.00 84.88 115 TRP A O 1
ATOM 898 N N . LEU A 1 116 ? -17.311 3.180 12.521 1.00 86.06 116 LEU A N 1
ATOM 899 C CA . LEU A 1 116 ? -16.903 2.882 13.886 1.00 86.06 116 LEU A CA 1
ATOM 900 C C . LEU A 1 116 ? -15.721 3.748 14.341 1.00 86.06 116 LEU A C 1
ATOM 902 O O . LEU A 1 116 ? -15.771 4.338 15.421 1.00 86.06 116 LEU A O 1
ATOM 906 N N . PHE A 1 117 ? -14.692 3.881 13.505 1.00 85.69 117 PHE A N 1
ATOM 907 C CA . PHE A 1 117 ? -13.512 4.699 13.795 1.00 85.69 117 PHE A CA 1
ATOM 908 C C . PHE A 1 117 ? -13.695 6.177 13.424 1.00 85.69 117 PHE A C 1
ATOM 910 O O . PHE A 1 117 ? -12.924 7.022 13.863 1.00 85.69 117 PHE A O 1
ATOM 917 N N . GLY A 1 118 ? -14.771 6.538 12.718 1.00 77.50 118 GLY A N 1
ATOM 918 C CA . GLY A 1 118 ? -15.065 7.925 12.351 1.00 77.50 118 GLY A CA 1
ATOM 919 C C . GLY A 1 118 ? -14.168 8.466 11.236 1.00 77.50 118 GLY A C 1
ATOM 920 O O . GLY A 1 118 ? -14.044 9.680 11.100 1.00 77.50 118 GLY A O 1
ATOM 921 N N . THR A 1 119 ? -13.573 7.586 10.427 1.00 68.00 119 THR A N 1
ATOM 922 C CA . THR A 1 119 ? -12.730 7.926 9.264 1.00 68.00 119 THR A CA 1
ATOM 923 C C . THR A 1 119 ? -13.553 8.394 8.058 1.00 68.00 119 THR A C 1
ATOM 925 O O . THR A 1 119 ? -13.005 8.818 7.040 1.00 68.00 119 THR A O 1
ATOM 928 N N . SER A 1 120 ? -14.887 8.351 8.157 1.00 54.09 120 SER A N 1
ATOM 929 C CA . SER A 1 120 ? -15.801 8.787 7.104 1.00 54.09 120 SER A CA 1
ATOM 930 C C . SER A 1 120 ? -15.736 10.306 6.906 1.00 54.09 120 SER A C 1
ATOM 932 O O . SER A 1 120 ? -16.456 11.079 7.543 1.00 54.09 120 SER A O 1
ATOM 934 N N . SER A 1 121 ? -14.919 10.750 5.956 1.00 48.12 121 SER A N 1
ATOM 935 C CA . SER A 1 121 ? -14.995 12.090 5.377 1.00 48.12 121 SER A CA 1
ATOM 936 C C . SER A 1 121 ? -16.305 12.238 4.587 1.00 48.12 121 SER A C 1
ATOM 938 O O . SER A 1 121 ? -16.369 12.091 3.375 1.00 48.12 121 SER A O 1
ATOM 940 N N . SER A 1 122 ? -17.376 12.581 5.305 1.00 41.09 122 SER A N 1
ATOM 941 C CA . SER A 1 122 ? -18.674 13.056 4.808 1.00 41.09 122 SER A CA 1
ATOM 942 C C . SER A 1 122 ? -19.564 12.076 4.007 1.00 41.09 122 SER A C 1
ATOM 944 O O . SER A 1 122 ? -19.243 11.632 2.912 1.00 41.09 122 SER A O 1
ATOM 946 N N . LYS A 1 123 ? -20.795 11.922 4.530 1.00 43.19 123 LYS A N 1
ATOM 947 C CA . LYS A 1 123 ? -22.036 11.401 3.914 1.00 43.19 123 LYS A CA 1
ATOM 948 C C . LYS A 1 123 ? -22.205 9.876 3.891 1.00 43.19 123 LYS A C 1
ATOM 950 O O . LYS A 1 123 ? -21.866 9.197 2.928 1.00 43.19 123 LYS A O 1
ATOM 955 N N . GLN A 1 124 ? -22.895 9.379 4.920 1.00 43.12 124 GLN A N 1
ATOM 956 C CA . GLN A 1 124 ? -23.648 8.126 4.856 1.00 43.12 124 GLN A CA 1
ATOM 957 C C . GLN A 1 124 ? -24.615 8.183 3.659 1.00 43.12 124 GLN A C 1
ATOM 959 O O . GLN A 1 124 ? -25.558 8.973 3.645 1.00 43.12 124 GLN A O 1
ATOM 964 N N . ARG A 1 125 ? -24.359 7.371 2.630 1.00 43.53 125 ARG A N 1
ATOM 965 C CA . ARG A 1 125 ? -25.360 7.013 1.620 1.00 43.53 125 ARG A CA 1
ATOM 966 C C . ARG A 1 125 ? -26.156 5.842 2.180 1.00 43.53 125 ARG A C 1
ATOM 968 O O . ARG A 1 125 ? -25.593 4.777 2.404 1.00 43.53 125 ARG A O 1
ATOM 975 N N . GLU A 1 126 ? -27.451 6.039 2.392 1.00 46.34 126 GLU A N 1
ATOM 976 C CA . GLU A 1 126 ? -28.394 4.941 2.596 1.00 46.34 126 GLU A CA 1
ATOM 977 C C . GLU A 1 126 ? -28.369 4.033 1.356 1.00 46.34 126 GLU A C 1
ATOM 979 O O . GLU A 1 126 ? -28.700 4.456 0.246 1.00 46.34 126 GLU A O 1
ATOM 984 N N . VAL A 1 127 ? -27.920 2.791 1.533 1.00 46.44 127 VAL A N 1
ATOM 985 C CA . VAL A 1 127 ? -27.838 1.787 0.468 1.00 46.44 127 VAL A CA 1
ATOM 986 C C . VAL A 1 127 ? -29.183 1.069 0.375 1.00 46.44 127 VAL A C 1
ATOM 988 O O . VAL A 1 127 ? -29.550 0.296 1.256 1.00 46.44 127 VAL A O 1
ATOM 991 N N . LYS A 1 128 ? -29.922 1.292 -0.718 1.00 44.88 128 LYS A N 1
ATOM 992 C CA . LYS A 1 128 ? -30.901 0.313 -1.209 1.00 44.88 128 LYS A CA 1
ATOM 993 C C . LYS A 1 128 ? -30.184 -0.648 -2.155 1.00 44.88 128 LYS A C 1
ATOM 995 O O . LYS A 1 128 ? -29.591 -0.215 -3.138 1.00 44.88 128 LYS A O 1
ATOM 1000 N N . ASN A 1 129 ? -30.272 -1.933 -1.818 1.00 57.91 129 ASN A N 1
ATOM 1001 C CA . ASN A 1 129 ? -29.809 -3.099 -2.566 1.00 57.91 129 ASN A CA 1
ATOM 1002 C C . ASN A 1 129 ? -29.931 -2.969 -4.091 1.00 57.91 129 ASN A C 1
ATOM 1004 O O . ASN A 1 129 ? -31.021 -2.695 -4.599 1.00 57.91 129 ASN A O 1
ATOM 1008 N N . GLN A 1 130 ? -28.862 -3.341 -4.799 1.00 44.66 130 GLN A N 1
ATOM 1009 C CA . GLN A 1 130 ? -28.923 -4.367 -5.841 1.00 44.66 130 GLN A CA 1
ATOM 1010 C C . GLN A 1 130 ? -27.525 -4.898 -6.193 1.00 44.66 130 GLN A C 1
ATOM 1012 O O . GLN A 1 130 ? -26.523 -4.196 -6.131 1.00 44.66 130 GLN A O 1
ATOM 1017 N N . VAL A 1 131 ? -27.525 -6.192 -6.484 1.00 57.28 131 VAL A N 1
ATOM 1018 C CA . VAL A 1 131 ? -26.418 -7.126 -6.688 1.00 57.28 131 VAL A CA 1
ATOM 1019 C C . VAL A 1 131 ? -25.801 -6.948 -8.080 1.00 57.28 131 VAL A C 1
ATOM 1021 O O . VAL A 1 131 ? -26.559 -6.985 -9.043 1.00 57.28 131 VAL A O 1
ATOM 1024 N N . ALA A 1 132 ? -24.469 -6.821 -8.179 1.00 44.50 132 ALA A N 1
ATOM 1025 C CA . ALA A 1 132 ? -23.573 -7.488 -9.150 1.00 44.50 132 ALA A CA 1
ATOM 1026 C C . ALA A 1 132 ? -22.195 -6.785 -9.249 1.00 44.50 132 ALA A C 1
ATOM 1028 O O . ALA A 1 132 ? -22.130 -5.565 -9.291 1.00 44.50 132 ALA A O 1
ATOM 1029 N N . GLU A 1 133 ? -21.144 -7.614 -9.331 1.00 36.38 133 GLU A N 1
ATOM 1030 C CA . GLU A 1 133 ? -19.708 -7.356 -9.589 1.00 36.38 133 GLU A CA 1
ATOM 1031 C C . GLU A 1 133 ? -18.862 -6.581 -8.549 1.00 36.38 133 GLU A C 1
ATOM 1033 O O . GLU A 1 133 ? -19.190 -5.458 -8.169 1.00 36.38 133 GLU A O 1
ATOM 1038 N N . PRO A 1 134 ? -17.721 -7.150 -8.087 1.00 43.28 134 PRO A N 1
ATOM 1039 C CA . PRO A 1 134 ? -16.805 -6.463 -7.187 1.00 43.28 134 PRO A CA 1
ATOM 1040 C C . PRO A 1 134 ? -15.926 -5.499 -7.990 1.00 43.28 134 PRO A C 1
ATOM 1042 O O . PRO A 1 134 ? -14.754 -5.761 -8.262 1.00 43.28 134 PRO A O 1
ATOM 1045 N N . GLU A 1 135 ? -16.492 -4.361 -8.377 1.00 40.72 135 GLU A N 1
ATOM 1046 C CA . GLU A 1 135 ? -15.710 -3.257 -8.916 1.00 40.72 135 GLU A CA 1
ATOM 1047 C C . GLU A 1 135 ? -15.021 -2.518 -7.767 1.00 40.72 135 GLU A C 1
ATOM 1049 O O . GLU A 1 135 ? -15.645 -1.830 -6.953 1.00 40.72 135 GLU A O 1
ATOM 1054 N N . HIS A 1 136 ? -13.702 -2.708 -7.693 1.00 45.94 136 HIS A N 1
ATOM 1055 C CA . HIS A 1 136 ? -12.790 -2.087 -6.738 1.00 45.94 136 HIS A CA 1
ATOM 1056 C C . HIS A 1 136 ? -12.922 -0.555 -6.814 1.00 45.94 136 HIS A C 1
ATOM 1058 O O . HIS A 1 136 ? -12.293 0.132 -7.624 1.00 45.94 136 HIS A O 1
ATOM 1064 N N . THR A 1 137 ? -13.798 -0.007 -5.976 1.00 40.16 137 THR A N 1
ATOM 1065 C CA . THR A 1 137 ? -14.124 1.417 -5.960 1.00 40.16 137 THR A CA 1
ATOM 1066 C C . THR A 1 137 ? -13.056 2.148 -5.155 1.00 40.16 137 THR A C 1
ATOM 1068 O O . THR A 1 137 ? -13.209 2.388 -3.963 1.00 40.16 137 THR A O 1
ATOM 1071 N N . TYR A 1 138 ? -11.944 2.492 -5.805 1.00 46.38 138 TYR A N 1
ATOM 1072 C CA . TYR A 1 138 ? -10.999 3.463 -5.254 1.00 46.38 138 TYR A CA 1
ATOM 1073 C C . TYR A 1 138 ? -11.629 4.859 -5.282 1.00 46.38 138 TYR A C 1
ATOM 1075 O O . TYR A 1 138 ? -12.133 5.303 -6.324 1.00 46.38 138 TYR A O 1
ATOM 1083 N N . SER A 1 139 ? -11.584 5.532 -4.130 1.00 53.94 139 SER A N 1
ATOM 1084 C CA . SER A 1 139 ? -11.978 6.926 -3.933 1.00 53.94 139 SER A CA 1
ATOM 1085 C C . SER A 1 139 ? -11.348 7.822 -5.002 1.00 53.94 139 SER A C 1
ATOM 1087 O O . SER A 1 139 ? -10.192 7.655 -5.394 1.00 53.94 139 SER A O 1
ATOM 1089 N N . THR A 1 140 ? -12.111 8.793 -5.500 1.00 55.59 140 THR A N 1
ATOM 1090 C CA . THR A 1 140 ? -11.695 9.723 -6.562 1.00 55.59 140 THR A CA 1
ATOM 1091 C C . THR A 1 140 ? -10.435 10.521 -6.195 1.00 55.59 140 THR A C 1
ATOM 1093 O O . THR A 1 140 ? -9.760 11.014 -7.092 1.00 55.59 140 THR A O 1
ATOM 1096 N N . HIS A 1 141 ? -10.092 10.615 -4.904 1.00 50.50 141 HIS A N 1
ATOM 1097 C CA . HIS A 1 141 ? -8.897 11.306 -4.410 1.00 50.50 141 HIS A CA 1
ATOM 1098 C C . HIS A 1 141 ? -7.625 10.438 -4.474 1.00 50.50 141 HIS A C 1
ATOM 1100 O O . HIS A 1 141 ? -6.569 10.927 -4.871 1.00 50.50 141 HIS A O 1
ATOM 1106 N N . ASP A 1 142 ? -7.735 9.131 -4.220 1.00 53.62 142 ASP A N 1
ATOM 1107 C CA . ASP A 1 142 ? -6.605 8.188 -4.300 1.00 53.62 142 ASP A CA 1
ATOM 1108 C C . ASP A 1 142 ? -6.146 7.971 -5.748 1.00 53.62 142 ASP A C 1
ATOM 1110 O O . ASP A 1 142 ? -4.968 7.746 -6.027 1.00 53.62 142 ASP A O 1
ATOM 1114 N N . LYS A 1 143 ? -7.073 8.118 -6.703 1.00 61.72 143 LYS A N 1
ATOM 1115 C CA . LYS A 1 143 ? -6.773 8.079 -8.142 1.00 61.72 143 LYS A CA 1
ATOM 1116 C C . LYS A 1 143 ? -5.875 9.233 -8.582 1.00 61.72 143 LYS A C 1
ATOM 1118 O O . LYS A 1 143 ? -5.105 9.061 -9.522 1.00 61.72 143 LYS A O 1
ATOM 1123 N N . GLU A 1 144 ? -5.982 10.395 -7.944 1.00 66.75 144 GLU A N 1
ATOM 1124 C CA . GLU A 1 144 ? -5.169 11.567 -8.277 1.00 66.75 144 GLU A CA 1
ATOM 1125 C C . GLU A 1 144 ? -3.719 11.354 -7.815 1.00 66.75 144 GLU A C 1
ATOM 1127 O O . GLU A 1 144 ? -2.789 11.532 -8.600 1.00 66.75 144 GLU A O 1
ATOM 1132 N N . LEU A 1 145 ? -3.526 10.866 -6.583 1.00 63.09 145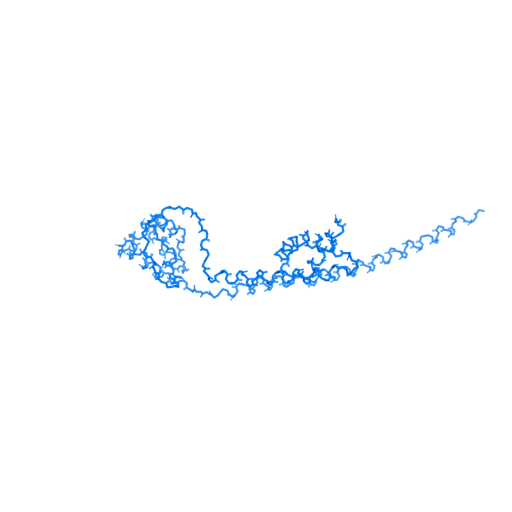 LEU A N 1
ATOM 1133 C CA . LEU A 1 145 ? -2.204 10.542 -6.033 1.00 63.09 145 LEU A CA 1
ATOM 1134 C C . LEU A 1 145 ? -1.511 9.402 -6.793 1.00 63.09 145 LEU A C 1
ATOM 1136 O O . LEU A 1 145 ? -0.347 9.540 -7.166 1.00 63.09 145 LEU A O 1
ATOM 1140 N N . MET A 1 146 ? -2.236 8.327 -7.115 1.00 74.06 146 MET A N 1
ATOM 1141 C CA . MET A 1 146 ? -1.697 7.226 -7.925 1.00 74.06 146 MET A CA 1
ATOM 1142 C C . MET A 1 146 ? -1.258 7.685 -9.320 1.00 74.06 146 MET A C 1
ATOM 1144 O O . MET A 1 146 ? -0.228 7.244 -9.826 1.00 74.06 146 MET A O 1
ATOM 1148 N N . LYS A 1 147 ? -2.008 8.598 -9.954 1.00 78.50 147 LYS A N 1
ATOM 1149 C CA . LYS A 1 147 ? -1.616 9.170 -11.251 1.00 78.50 147 LYS A CA 1
ATOM 1150 C C 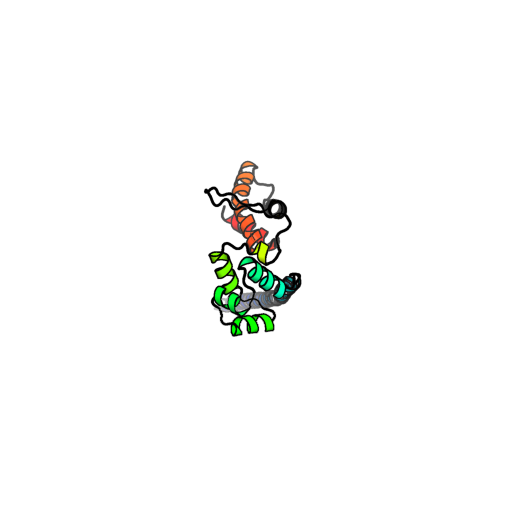. LYS A 1 147 ? -0.336 9.985 -11.138 1.00 78.50 147 LYS A C 1
ATOM 1152 O O . LYS A 1 147 ? 0.526 9.854 -12.001 1.00 78.50 147 LYS A O 1
ATOM 1157 N N . VAL A 1 148 ? -0.205 10.813 -10.102 1.00 77.25 148 VAL A N 1
ATOM 1158 C CA . VAL A 1 148 ? 1.001 11.624 -9.877 1.00 77.25 148 VAL A CA 1
ATOM 1159 C C . VAL A 1 148 ? 2.226 10.727 -9.703 1.00 77.25 148 VAL A C 1
ATOM 1161 O O . VAL A 1 148 ? 3.268 10.974 -10.313 1.00 77.25 148 VAL A O 1
ATOM 1164 N N . GLU A 1 149 ? 2.094 9.648 -8.935 1.00 81.00 149 GLU A N 1
ATOM 1165 C CA . GLU A 1 149 ? 3.184 8.703 -8.719 1.00 81.00 149 GLU A CA 1
ATOM 1166 C C . GLU A 1 149 ? 3.542 7.925 -9.993 1.00 81.00 149 GLU A C 1
ATOM 1168 O O . GLU A 1 149 ? 4.720 7.838 -10.345 1.00 81.00 149 GLU A O 1
ATOM 1173 N N . LEU A 1 150 ? 2.540 7.465 -10.746 1.00 85.00 150 LEU A N 1
ATOM 1174 C CA . LEU A 1 150 ? 2.728 6.783 -12.027 1.00 85.00 150 LEU A CA 1
ATOM 1175 C C . LEU A 1 150 ? 3.400 7.683 -13.076 1.00 85.00 150 LEU A C 1
ATOM 1177 O O . LEU A 1 150 ? 4.304 7.244 -13.787 1.00 85.00 150 LEU A O 1
ATOM 1181 N N . ILE A 1 151 ? 2.991 8.952 -13.165 1.00 87.75 151 ILE A N 1
ATOM 1182 C CA . ILE A 1 151 ? 3.617 9.942 -14.054 1.00 87.75 151 ILE A CA 1
ATOM 1183 C C . ILE A 1 151 ? 5.085 10.130 -13.670 1.00 87.75 151 ILE A C 1
ATOM 1185 O O . ILE A 1 151 ? 5.951 10.144 -14.543 1.00 87.75 151 ILE A O 1
ATOM 1189 N N . SER A 1 152 ? 5.372 10.224 -12.371 1.00 88.19 152 SER A N 1
ATOM 1190 C CA . SER A 1 152 ? 6.733 10.396 -11.865 1.00 88.19 152 SER A CA 1
ATOM 1191 C C . SER A 1 152 ? 7.625 9.180 -12.150 1.00 88.19 152 SER A C 1
ATOM 1193 O O . SER A 1 152 ? 8.786 9.350 -12.520 1.00 88.19 152 SER A O 1
ATOM 1195 N N . ILE A 1 153 ? 7.088 7.961 -12.045 1.00 87.00 153 ILE A N 1
ATOM 1196 C CA . ILE A 1 153 ? 7.802 6.724 -12.402 1.00 87.00 153 ILE A CA 1
ATOM 1197 C C . ILE A 1 153 ? 8.094 6.684 -13.905 1.00 87.00 153 ILE A C 1
ATOM 1199 O O . ILE A 1 153 ? 9.231 6.435 -14.298 1.00 87.00 153 ILE A O 1
ATOM 1203 N N . ASN A 1 154 ? 7.102 6.982 -14.748 1.00 89.56 154 ASN A N 1
ATOM 1204 C CA . ASN A 1 154 ? 7.289 6.985 -16.199 1.00 89.56 154 ASN A CA 1
ATOM 1205 C C . ASN A 1 154 ? 8.329 8.021 -16.639 1.00 89.56 154 ASN A C 1
ATOM 1207 O O . ASN A 1 154 ? 9.188 7.710 -17.459 1.00 89.56 154 ASN A O 1
ATOM 1211 N N . GLN A 1 155 ? 8.301 9.227 -16.065 1.00 90.94 155 GLN A N 1
ATOM 1212 C CA . GLN A 1 155 ? 9.316 10.252 -16.330 1.00 90.94 155 GLN A CA 1
ATOM 1213 C C . GLN A 1 155 ? 10.722 9.767 -15.961 1.00 90.94 155 GLN A C 1
ATOM 1215 O O . GLN A 1 155 ? 11.652 9.922 -16.747 1.00 90.94 155 GLN A O 1
ATOM 1220 N N . PHE A 1 156 ? 10.870 9.121 -14.805 1.00 90.94 156 PHE A N 1
ATOM 1221 C CA . PHE A 1 156 ? 12.152 8.572 -14.375 1.00 90.94 156 PHE A CA 1
ATOM 1222 C C . PHE A 1 156 ? 12.669 7.467 -15.310 1.00 90.94 156 PHE A C 1
ATOM 1224 O O . PHE A 1 156 ? 13.848 7.450 -15.664 1.00 90.94 156 PHE A O 1
ATOM 1231 N N . VAL A 1 157 ? 11.797 6.550 -15.735 1.00 89.88 157 VAL A N 1
ATOM 1232 C CA . VAL A 1 157 ? 12.160 5.473 -16.669 1.00 89.88 157 VAL A CA 1
ATOM 1233 C C . VAL A 1 157 ? 12.619 6.046 -18.012 1.00 89.88 157 VAL A C 1
ATOM 1235 O O . VAL A 1 157 ? 13.624 5.586 -18.554 1.00 89.88 157 VAL A O 1
ATOM 1238 N N . GLU A 1 158 ? 11.945 7.079 -18.517 1.00 89.31 158 GLU A N 1
ATOM 1239 C CA . GLU A 1 158 ? 12.334 7.785 -19.743 1.00 89.31 158 GLU A CA 1
ATOM 1240 C C . GLU A 1 158 ? 13.718 8.441 -19.619 1.00 89.31 158 GLU A C 1
ATOM 1242 O O . GLU A 1 158 ? 14.547 8.295 -20.516 1.00 89.31 158 GLU A O 1
ATOM 1247 N N . GLU A 1 159 ? 14.030 9.071 -18.483 1.00 89.75 159 GLU A N 1
ATOM 1248 C CA . GLU A 1 159 ? 15.371 9.621 -18.239 1.00 89.75 159 GLU A CA 1
ATOM 1249 C C . GLU A 1 159 ? 16.466 8.547 -18.235 1.00 89.75 159 GLU A C 1
ATOM 1251 O O . GLU A 1 159 ? 17.568 8.771 -18.743 1.00 89.75 159 GLU A O 1
ATOM 1256 N N . VAL A 1 160 ? 16.192 7.385 -17.632 1.00 87.81 160 VAL A N 1
ATOM 1257 C CA . VAL A 1 160 ? 17.147 6.270 -17.608 1.00 87.81 160 VAL A CA 1
ATOM 1258 C C . VAL A 1 160 ? 17.326 5.690 -19.010 1.00 87.81 160 VAL A C 1
ATOM 1260 O O . VAL A 1 160 ? 18.453 5.403 -19.414 1.00 87.81 160 VAL A O 1
ATOM 1263 N N . LEU A 1 161 ? 16.241 5.551 -19.773 1.00 87.44 161 LEU A N 1
ATOM 1264 C CA . LEU A 1 161 ? 16.286 5.107 -21.164 1.00 87.44 161 LEU A CA 1
ATOM 1265 C C . LEU A 1 161 ? 17.136 6.041 -22.023 1.00 87.44 161 LEU A C 1
ATOM 1267 O O . LEU A 1 161 ? 18.001 5.558 -22.748 1.00 87.44 161 LEU A O 1
ATOM 1271 N N . ASP A 1 162 ? 16.945 7.353 -21.908 1.00 87.12 162 ASP A N 1
ATOM 1272 C CA . ASP A 1 162 ? 17.708 8.342 -22.676 1.00 87.12 162 ASP A CA 1
ATOM 1273 C C . ASP A 1 162 ? 19.192 8.376 -22.284 1.00 87.12 162 ASP A C 1
ATOM 1275 O O . ASP A 1 162 ? 20.051 8.673 -23.114 1.00 87.12 162 ASP A O 1
ATOM 1279 N N . GLN A 1 163 ? 19.515 8.049 -21.029 1.00 85.50 163 GLN A N 1
ATOM 1280 C CA . GLN A 1 163 ? 20.899 7.927 -20.570 1.00 85.50 163 GLN A CA 1
ATOM 1281 C C . GLN A 1 163 ? 21.589 6.667 -21.111 1.00 85.50 163 GLN A C 1
ATOM 1283 O O . GLN A 1 163 ? 22.798 6.677 -21.349 1.00 85.50 163 GLN A O 1
ATOM 1288 N N . VAL A 1 164 ? 20.851 5.564 -21.224 1.00 84.50 164 VAL A N 1
ATOM 1289 C CA . VAL A 1 164 ? 21.412 4.245 -21.534 1.00 84.50 164 VAL A CA 1
ATOM 1290 C C . VAL A 1 164 ? 21.393 3.951 -23.038 1.00 84.50 164 VAL A C 1
ATOM 1292 O O . VAL A 1 164 ? 22.285 3.265 -23.540 1.00 84.50 164 VAL A O 1
ATOM 1295 N N . LEU A 1 165 ? 20.402 4.462 -23.767 1.00 83.56 165 LEU A N 1
ATOM 1296 C CA . LEU A 1 165 ? 20.304 4.299 -25.212 1.00 83.56 165 LEU A CA 1
ATOM 1297 C C . LEU A 1 165 ? 21.197 5.322 -25.917 1.00 83.56 165 LEU A C 1
ATOM 1299 O O . LEU A 1 165 ? 20.905 6.514 -25.978 1.00 83.56 165 LEU A O 1
ATOM 1303 N N . ASP A 1 166 ? 22.282 4.834 -26.511 1.00 72.00 166 ASP A N 1
ATOM 1304 C CA . ASP A 1 166 ? 23.137 5.650 -27.366 1.00 72.00 166 ASP A CA 1
ATOM 1305 C C . ASP A 1 166 ? 22.376 6.115 -28.622 1.00 72.00 166 ASP A C 1
ATOM 1307 O O . ASP A 1 166 ? 21.697 5.333 -29.293 1.00 72.00 166 ASP A O 1
ATOM 1311 N N . ARG A 1 167 ? 22.568 7.378 -29.032 1.00 66.19 167 ARG A N 1
ATOM 1312 C CA . ARG A 1 167 ? 21.904 8.006 -30.204 1.00 66.19 167 ARG A CA 1
ATOM 1313 C C . ARG A 1 167 ? 22.255 7.385 -31.568 1.00 66.19 167 ARG A C 1
ATOM 1315 O O . ARG A 1 167 ? 21.895 7.932 -32.606 1.00 66.19 167 ARG A O 1
ATOM 1322 N N . LYS A 1 168 ? 23.003 6.280 -31.590 1.00 70.25 168 LYS A N 1
ATOM 1323 C CA . LYS A 1 168 ? 23.486 5.614 -32.807 1.00 70.25 168 LYS A CA 1
ATOM 1324 C C . LYS A 1 168 ? 22.552 4.523 -33.332 1.00 70.25 168 LYS A C 1
ATOM 1326 O O . LYS A 1 168 ? 22.790 4.033 -34.434 1.00 70.25 168 LYS A O 1
ATOM 1331 N N . LEU A 1 169 ? 21.515 4.129 -32.589 1.00 74.69 169 LEU A N 1
ATOM 1332 C CA . LEU A 1 169 ? 20.560 3.140 -33.090 1.00 74.69 169 LEU A CA 1
ATOM 1333 C C . LEU A 1 169 ? 19.596 3.756 -34.121 1.00 74.69 169 LEU A C 1
ATOM 1335 O O . LEU A 1 169 ? 19.130 4.882 -33.937 1.00 74.69 169 LEU A O 1
ATOM 1339 N N . PRO A 1 170 ? 19.241 3.021 -35.192 1.00 82.00 170 PRO A N 1
ATOM 1340 C CA . PRO A 1 170 ? 18.194 3.453 -36.108 1.00 82.00 170 PRO A CA 1
ATOM 1341 C C . PRO A 1 170 ? 16.852 3.536 -35.368 1.00 82.00 170 PRO A C 1
ATOM 1343 O O . PRO A 1 170 ? 16.529 2.669 -34.555 1.00 82.00 170 PRO A O 1
ATOM 1346 N N . MET A 1 171 ? 16.047 4.556 -35.684 1.00 82.56 171 MET A N 1
ATOM 1347 C CA . MET A 1 171 ? 14.795 4.885 -34.979 1.00 82.56 171 MET A CA 1
ATOM 1348 C C . MET A 1 171 ? 13.843 3.686 -34.810 1.00 82.56 171 MET A C 1
ATOM 1350 O O . MET A 1 171 ? 13.217 3.528 -33.764 1.00 82.56 171 MET A O 1
ATOM 1354 N N . ALA A 1 172 ? 13.774 2.806 -35.813 1.00 81.44 172 ALA A N 1
ATOM 1355 C CA . ALA A 1 172 ? 12.960 1.593 -35.759 1.00 81.44 172 ALA A CA 1
ATOM 1356 C C . ALA A 1 172 ? 13.387 0.644 -34.623 1.00 81.44 172 ALA A C 1
ATOM 1358 O O . ALA A 1 172 ? 12.543 0.160 -33.876 1.00 81.44 172 ALA A O 1
ATOM 1359 N N . ARG A 1 173 ? 14.699 0.438 -34.438 1.00 80.81 173 ARG A N 1
ATOM 1360 C CA . ARG A 1 173 ? 15.240 -0.408 -33.362 1.00 80.81 173 ARG A CA 1
ATOM 1361 C C . ARG A 1 173 ? 15.126 0.257 -32.000 1.00 80.81 173 ARG A C 1
ATOM 1363 O O . ARG A 1 173 ? 14.864 -0.424 -31.019 1.00 80.81 173 ARG A O 1
ATOM 1370 N N . LEU A 1 174 ? 15.257 1.580 -31.943 1.00 83.81 174 LEU A N 1
ATOM 1371 C CA . LEU A 1 174 ? 15.082 2.340 -30.706 1.00 83.81 174 LEU A CA 1
ATOM 1372 C C . LEU A 1 174 ? 13.662 2.161 -30.145 1.00 83.81 174 LEU A C 1
ATOM 1374 O O . LEU A 1 174 ? 13.498 1.909 -28.954 1.00 83.81 174 LEU A O 1
ATOM 1378 N N . LEU A 1 175 ? 12.642 2.210 -31.007 1.00 85.44 175 LEU A N 1
ATOM 1379 C CA . LEU A 1 175 ? 11.248 1.990 -30.612 1.00 85.44 175 LEU A CA 1
ATOM 1380 C C . LEU A 1 175 ? 10.991 0.570 -30.095 1.00 85.44 175 LEU A C 1
ATOM 1382 O O . LEU A 1 175 ? 10.268 0.405 -29.114 1.00 85.44 175 LEU A O 1
ATOM 1386 N N . GLU A 1 176 ? 11.565 -0.448 -30.735 1.00 86.06 176 GLU A N 1
ATOM 1387 C CA . GLU A 1 176 ? 11.441 -1.844 -30.293 1.00 86.06 176 GLU A CA 1
ATOM 1388 C C . GLU A 1 176 ? 12.103 -2.061 -28.933 1.00 86.06 176 GLU A C 1
ATOM 1390 O O . GLU A 1 176 ? 11.480 -2.593 -28.014 1.00 86.06 176 GLU A O 1
ATOM 1395 N N . VAL A 1 177 ? 13.337 -1.576 -28.784 1.00 86.50 177 VAL A N 1
ATOM 1396 C CA . VAL A 1 177 ? 14.092 -1.673 -27.534 1.00 86.50 177 VAL A CA 1
ATOM 1397 C C . VAL A 1 177 ? 13.372 -0.930 -26.414 1.00 86.50 177 VAL A C 1
ATOM 1399 O O . VAL A 1 177 ? 13.206 -1.481 -25.332 1.00 86.50 177 VAL A O 1
ATOM 1402 N N . ARG A 1 178 ? 12.863 0.282 -26.667 1.00 88.19 178 ARG A N 1
ATOM 1403 C CA . ARG A 1 178 ? 12.108 1.052 -25.670 1.00 88.19 178 ARG A CA 1
ATOM 1404 C C . ARG A 1 178 ? 10.852 0.308 -25.209 1.00 88.19 178 ARG A C 1
ATOM 1406 O O . ARG A 1 178 ? 10.598 0.243 -24.011 1.00 88.19 178 ARG A O 1
ATOM 1413 N N . LYS A 1 179 ? 10.094 -0.289 -26.135 1.00 89.56 179 LYS A N 1
ATOM 1414 C CA . LYS A 1 179 ? 8.897 -1.082 -25.801 1.00 89.56 179 LYS A CA 1
ATOM 1415 C C . LYS A 1 179 ? 9.224 -2.309 -24.949 1.00 89.56 179 LYS A C 1
ATOM 1417 O O . LYS A 1 179 ? 8.439 -2.644 -24.070 1.00 89.56 179 LYS A O 1
ATOM 1422 N N . ALA A 1 180 ? 10.357 -2.961 -25.202 1.00 87.38 180 ALA A N 1
ATOM 1423 C CA . ALA A 1 180 ? 10.786 -4.135 -24.446 1.00 87.38 180 ALA A CA 1
ATOM 1424 C C . ALA A 1 180 ? 11.373 -3.776 -23.070 1.00 87.38 180 ALA A C 1
ATOM 1426 O O . ALA A 1 180 ? 11.132 -4.478 -22.092 1.00 87.38 180 ALA A O 1
ATOM 1427 N N . LEU A 1 181 ? 12.131 -2.679 -22.985 1.00 89.12 181 LEU A N 1
ATOM 1428 C CA . LEU A 1 181 ? 12.866 -2.296 -21.779 1.00 89.12 181 LEU A CA 1
ATOM 1429 C C . LEU A 1 181 ? 11.989 -1.552 -20.760 1.00 89.12 181 LEU A C 1
ATOM 1431 O O . LEU A 1 181 ? 12.195 -1.710 -19.562 1.00 89.12 181 LEU A O 1
ATOM 1435 N N . ALA A 1 182 ? 11.004 -0.771 -21.216 1.00 87.75 182 ALA A N 1
ATOM 1436 C CA . ALA A 1 182 ? 10.121 0.013 -20.350 1.00 87.75 182 ALA A CA 1
ATOM 1437 C C . ALA A 1 182 ? 9.454 -0.794 -19.214 1.00 87.75 182 ALA A C 1
ATOM 1439 O O . ALA A 1 182 ? 9.605 -0.379 -18.066 1.00 87.75 182 ALA A O 1
ATOM 1440 N N . PRO A 1 183 ? 8.774 -1.937 -19.456 1.00 90.75 183 PRO A N 1
ATOM 1441 C CA . PRO A 1 183 ? 8.142 -2.693 -18.370 1.00 90.75 183 PRO A CA 1
ATOM 1442 C C . PRO A 1 183 ? 9.163 -3.224 -17.353 1.00 90.75 183 PRO A C 1
ATOM 1444 O O . PRO A 1 183 ? 8.948 -3.113 -16.153 1.00 90.75 183 PRO A O 1
ATOM 1447 N N . ILE A 1 184 ? 10.322 -3.696 -17.823 1.00 90.88 184 ILE A N 1
ATOM 1448 C CA . ILE A 1 184 ? 11.392 -4.226 -16.963 1.00 90.88 184 ILE A CA 1
ATOM 1449 C C . ILE A 1 184 ? 11.956 -3.128 -16.051 1.00 90.88 184 ILE A C 1
ATOM 1451 O O . ILE A 1 184 ? 12.276 -3.370 -14.889 1.00 90.88 184 ILE A O 1
ATOM 1455 N N . LEU A 1 185 ? 12.086 -1.905 -16.571 1.00 90.69 185 LEU A N 1
ATOM 1456 C CA . LEU A 1 185 ? 12.561 -0.772 -15.781 1.00 90.69 185 LEU A CA 1
ATOM 1457 C C . LEU A 1 185 ? 11.518 -0.272 -14.789 1.00 90.69 185 LEU A C 1
ATOM 1459 O O . LEU A 1 185 ? 11.904 0.147 -13.705 1.00 90.69 185 LEU A O 1
ATOM 1463 N N . ILE A 1 186 ? 10.227 -0.336 -15.121 1.00 90.94 186 ILE A N 1
ATOM 1464 C CA . ILE A 1 186 ? 9.157 -0.019 -14.168 1.00 90.94 186 ILE A CA 1
ATOM 1465 C C . ILE A 1 186 ? 9.243 -0.963 -12.961 1.00 90.94 186 ILE A C 1
ATOM 1467 O O . ILE A 1 186 ? 9.275 -0.485 -11.828 1.00 90.94 186 ILE A O 1
ATOM 1471 N N . ASP A 1 187 ? 9.387 -2.269 -13.195 1.00 89.75 187 ASP A N 1
ATOM 1472 C CA . ASP A 1 187 ? 9.533 -3.260 -12.121 1.00 89.75 187 ASP A CA 1
ATOM 1473 C C . ASP A 1 187 ? 10.786 -2.992 -11.270 1.00 89.75 187 ASP A C 1
ATOM 1475 O O . ASP A 1 187 ? 10.719 -2.941 -10.040 1.00 89.75 187 ASP A O 1
ATOM 1479 N N . ALA A 1 188 ? 11.922 -2.710 -11.916 1.00 86.00 188 ALA A N 1
ATOM 1480 C CA . ALA A 1 188 ? 13.167 -2.386 -11.220 1.00 86.00 188 ALA A CA 1
ATOM 1481 C C . ALA A 1 188 ? 13.070 -1.090 -10.392 1.00 86.00 188 ALA A C 1
ATOM 1483 O O . ALA A 1 188 ? 13.664 -0.982 -9.321 1.00 86.00 188 ALA A O 1
ATOM 1484 N N . VAL A 1 189 ? 12.327 -0.088 -10.866 1.00 90.31 189 VAL A N 1
ATOM 1485 C CA . VAL A 1 189 ? 12.109 1.163 -10.124 1.00 90.31 189 VAL A CA 1
ATOM 1486 C C . VAL A 1 189 ? 11.312 0.917 -8.849 1.00 90.31 189 VAL A C 1
ATOM 1488 O O . VAL A 1 189 ? 11.634 1.515 -7.818 1.00 90.31 189 VAL A O 1
ATOM 1491 N N . ILE A 1 190 ? 10.305 0.045 -8.922 1.00 87.44 190 ILE A N 1
ATOM 1492 C CA . ILE A 1 190 ? 9.483 -0.356 -7.776 1.00 87.44 190 ILE A CA 1
ATOM 1493 C C . ILE A 1 190 ? 10.334 -1.138 -6.767 1.00 87.44 190 ILE A C 1
ATOM 1495 O O . ILE A 1 190 ? 10.253 -0.875 -5.569 1.00 87.44 190 ILE A O 1
ATOM 1499 N N . GLU A 1 191 ? 11.190 -2.047 -7.236 1.00 87.75 191 GLU A N 1
ATOM 1500 C CA . GLU A 1 191 ? 12.017 -2.899 -6.372 1.00 87.75 191 GLU A CA 1
ATOM 1501 C C . GLU A 1 191 ? 13.168 -2.137 -5.690 1.00 87.75 191 GLU A C 1
ATOM 1503 O O . GLU A 1 191 ? 13.411 -2.307 -4.494 1.00 87.75 191 GLU A O 1
ATOM 1508 N N . TYR A 1 192 ? 13.871 -1.271 -6.428 1.00 88.69 192 TYR A N 1
ATOM 1509 C CA . TYR A 1 192 ? 15.090 -0.597 -5.956 1.00 88.69 192 TYR A CA 1
ATOM 1510 C C . TYR A 1 192 ? 14.879 0.866 -5.539 1.00 88.69 192 TYR A C 1
ATOM 1512 O O . TYR A 1 192 ? 15.848 1.581 -5.283 1.00 88.69 192 TYR A O 1
ATOM 1520 N N . GLY A 1 193 ? 13.631 1.334 -5.453 1.00 77.69 193 GLY A N 1
ATOM 1521 C CA . GLY A 1 193 ? 13.295 2.622 -4.836 1.00 77.69 193 GLY A CA 1
ATOM 1522 C C . GLY A 1 193 ? 13.813 3.852 -5.589 1.00 77.69 193 GLY A C 1
ATOM 1523 O O . GLY A 1 193 ? 14.333 4.777 -4.968 1.00 77.69 193 GLY A O 1
ATOM 1524 N N . ARG A 1 194 ? 13.666 3.882 -6.923 1.00 83.19 194 ARG A N 1
ATOM 1525 C CA . ARG A 1 194 ? 14.136 4.977 -7.811 1.00 83.19 194 ARG A CA 1
ATOM 1526 C C . ARG A 1 194 ? 15.646 5.269 -7.740 1.00 83.19 194 ARG A C 1
ATOM 1528 O O . ARG A 1 194 ? 16.082 6.353 -8.132 1.00 83.19 194 ARG A O 1
ATOM 1535 N N . ASP A 1 195 ? 16.471 4.320 -7.295 1.00 88.69 195 ASP A N 1
ATOM 1536 C CA . ASP A 1 195 ? 17.925 4.469 -7.385 1.00 88.69 195 ASP A CA 1
ATOM 1537 C C . ASP A 1 195 ? 18.380 4.434 -8.856 1.00 88.69 195 ASP A C 1
ATOM 1539 O O . ASP A 1 195 ? 18.398 3.393 -9.520 1.00 88.69 195 ASP A O 1
ATOM 1543 N N . LYS A 1 196 ? 18.779 5.601 -9.371 1.00 88.19 196 LYS A N 1
ATOM 1544 C CA . LYS A 1 196 ? 19.202 5.788 -10.764 1.00 88.19 196 LYS A CA 1
ATOM 1545 C C . LYS A 1 196 ? 20.401 4.926 -11.145 1.00 88.19 196 LYS A C 1
ATOM 1547 O O . LYS A 1 196 ? 20.467 4.464 -12.282 1.00 88.19 196 LYS A O 1
ATOM 1552 N N . ALA A 1 197 ? 21.339 4.686 -10.230 1.00 86.69 197 ALA A N 1
ATOM 1553 C CA . ALA A 1 197 ? 22.530 3.900 -10.535 1.00 86.69 197 ALA A CA 1
ATOM 1554 C C . ALA A 1 197 ? 22.182 2.420 -10.730 1.00 86.69 197 ALA A C 1
ATOM 1556 O O . ALA A 1 197 ? 22.661 1.796 -11.684 1.00 86.69 197 ALA A O 1
ATOM 1557 N N . ILE A 1 198 ? 21.316 1.886 -9.865 1.00 87.88 198 ILE A N 1
ATOM 1558 C CA . ILE A 1 198 ? 20.871 0.490 -9.914 1.00 87.88 198 ILE A CA 1
ATOM 1559 C C . ILE A 1 198 ? 19.985 0.266 -11.140 1.00 87.88 198 ILE A C 1
ATOM 1561 O O . ILE A 1 198 ? 20.268 -0.621 -11.945 1.00 87.88 198 ILE A O 1
ATOM 1565 N N . VAL A 1 199 ? 18.983 1.120 -11.360 1.00 89.88 199 VAL A N 1
ATOM 1566 C CA . VAL A 1 199 ? 18.066 0.985 -12.503 1.00 89.88 199 VAL A CA 1
ATOM 1567 C C . VAL A 1 199 ? 18.814 1.138 -13.838 1.00 89.88 199 VAL A C 1
ATOM 1569 O O . VAL A 1 199 ? 18.574 0.372 -14.770 1.00 89.88 199 VAL A O 1
ATOM 1572 N N . ALA A 1 200 ? 19.811 2.027 -13.932 1.00 89.69 200 ALA A N 1
ATOM 1573 C CA . ALA A 1 200 ? 20.667 2.130 -15.120 1.00 89.69 200 ALA A CA 1
ATOM 1574 C C . ALA A 1 200 ? 21.606 0.921 -15.307 1.00 89.69 200 ALA A C 1
ATOM 1576 O O . ALA A 1 200 ? 21.991 0.591 -16.432 1.00 89.69 200 ALA A O 1
ATOM 1577 N N . ALA A 1 201 ? 22.030 0.256 -14.228 1.00 89.06 201 ALA A N 1
ATOM 1578 C CA . ALA A 1 201 ? 22.793 -0.990 -14.317 1.00 89.06 201 ALA A CA 1
ATOM 1579 C C . ALA A 1 201 ? 21.919 -2.151 -14.820 1.00 89.06 201 ALA A C 1
ATOM 1581 O O . ALA A 1 201 ? 22.360 -2.907 -15.691 1.00 89.06 201 ALA A O 1
ATOM 1582 N N . VAL A 1 202 ? 20.672 -2.240 -14.344 1.00 89.81 202 VAL A N 1
ATOM 1583 C CA . VAL A 1 202 ? 19.667 -3.193 -14.839 1.00 89.81 202 VAL A CA 1
ATOM 1584 C C . VAL A 1 202 ? 19.398 -2.945 -16.322 1.00 89.81 202 VAL A C 1
ATOM 1586 O O . VAL A 1 202 ? 19.549 -3.863 -17.122 1.00 89.81 202 VAL A O 1
ATOM 1589 N N . ALA A 1 203 ? 19.137 -1.696 -16.722 1.00 89.75 203 ALA A N 1
ATOM 1590 C CA . ALA A 1 203 ? 18.935 -1.316 -18.122 1.00 89.75 203 ALA A CA 1
ATOM 1591 C C . ALA A 1 203 ? 20.085 -1.782 -19.031 1.00 89.75 203 ALA A C 1
ATOM 1593 O O . ALA A 1 203 ? 19.859 -2.439 -20.045 1.00 89.75 203 ALA A O 1
ATOM 1594 N N . ARG A 1 204 ? 21.336 -1.491 -18.645 1.00 87.44 204 ARG A N 1
ATOM 1595 C CA . ARG A 1 204 ? 22.534 -1.892 -19.405 1.00 87.44 204 ARG A CA 1
ATOM 1596 C C . ARG A 1 204 ? 22.713 -3.405 -19.483 1.00 87.44 204 ARG A C 1
ATOM 1598 O O . ARG A 1 204 ? 23.154 -3.911 -20.512 1.00 87.44 204 ARG A O 1
ATOM 1605 N N . SER A 1 205 ? 22.381 -4.121 -18.413 1.00 86.81 205 SER A N 1
ATOM 1606 C CA . SER A 1 205 ? 22.478 -5.583 -18.370 1.00 86.81 205 SER A CA 1
ATOM 1607 C C . SER A 1 205 ? 21.443 -6.226 -19.290 1.00 86.81 205 SER A C 1
ATOM 1609 O O . SER A 1 205 ? 21.783 -7.115 -20.067 1.00 86.81 205 SER A O 1
ATOM 1611 N N . THR A 1 206 ? 20.211 -5.720 -19.272 1.00 86.75 206 THR A N 1
ATOM 1612 C CA . THR A 1 206 ? 19.117 -6.201 -20.119 1.00 86.75 206 THR A CA 1
ATOM 1613 C C . THR A 1 206 ? 19.356 -5.893 -21.595 1.00 86.75 206 THR A C 1
ATOM 1615 O O . THR A 1 206 ? 19.127 -6.751 -22.439 1.00 86.75 206 THR A O 1
ATOM 1618 N N . LEU A 1 207 ? 19.910 -4.722 -21.926 1.00 84.88 207 LEU A N 1
ATOM 1619 C CA . LEU A 1 207 ? 20.297 -4.397 -23.305 1.00 84.88 207 LEU A CA 1
ATOM 1620 C C . LEU A 1 207 ? 21.369 -5.317 -23.882 1.00 84.88 207 LEU A C 1
ATOM 1622 O O . LEU A 1 207 ? 21.468 -5.442 -25.092 1.00 84.88 207 LEU A O 1
ATOM 1626 N N . LYS A 1 208 ? 22.187 -5.951 -23.040 1.00 81.00 208 LYS A N 1
ATOM 1627 C CA . LYS A 1 208 ? 23.190 -6.917 -23.497 1.00 81.00 208 LYS A CA 1
ATOM 1628 C C . LYS A 1 208 ? 22.571 -8.269 -23.881 1.00 81.00 208 LYS A C 1
ATOM 1630 O O . LYS A 1 208 ? 23.239 -9.079 -24.517 1.00 81.00 208 LYS A O 1
ATOM 1635 N N . LEU A 1 209 ? 21.337 -8.527 -23.446 1.00 76.19 209 LEU A N 1
ATOM 1636 C CA . LEU A 1 209 ? 20.608 -9.778 -23.668 1.00 76.19 209 LEU A CA 1
ATOM 1637 C C . LEU A 1 209 ? 19.638 -9.708 -24.859 1.00 76.19 209 LEU A C 1
ATOM 1639 O O . LEU A 1 209 ? 19.139 -10.751 -25.277 1.00 76.19 209 LEU A O 1
ATOM 1643 N N . ILE A 1 210 ? 19.370 -8.503 -25.372 1.00 69.56 210 ILE A N 1
ATOM 1644 C CA . ILE A 1 210 ? 18.492 -8.214 -26.519 1.00 69.56 210 ILE A CA 1
ATOM 1645 C C . ILE A 1 210 ? 19.356 -7.985 -27.761 1.00 69.56 210 ILE A C 1
ATOM 1647 O O . ILE A 1 210 ? 18.972 -8.490 -28.839 1.00 69.56 210 ILE A O 1
#

Radius of gyration: 32.16 Å; chains: 1; bounding box: 105×39×68 Å

pLDDT: mean 71.66, std 17.95, range [33.41, 90.94]

Secondary structure (DSSP, 8-state):
--TTHHHHHHHHHHHHHHHHHHHHHHHHHHHHTSSSSSHHHHHHHHHHTTS------HHHHHHHHHHHHT--SHHHHHHHTT--HHHHHHHHHTT---HHHHHHHHHHTT--HHHHHT---S-----------------TTHHHHHHHHHHHHHHHHHHHHHHHS-TTS-HHHHHHHHHHHHHHHHHHHHHHTT-HHHHHHHHHHHHTT-

Sequence (210 aa):
MISTFEVAQSTLNVVLKLAVLICECQDLILIHKSSCEPQKKLIVFMIADNLKNEEIDIDKVVERLSEKLGVTSDRALSTEMGLSLGAVNQARKRGSLPYEAIIKLCQREDISLDWLFGTSSSKQREVKNQVAEPEHTYSTHDKELMKVELISINQFVEEVLDQVLDRKLPMARLLEVRKALAPILIDAVIEYGRDKAIVAAVARSTLKLI